Protein AF-A0A4Z2CHJ3-F1 (afdb_monomer_lite)

Structure (mmCIF, N/CA/C/O backbone):
data_AF-A0A4Z2CHJ3-F1
#
_entry.id   AF-A0A4Z2CHJ3-F1
#
loop_
_atom_site.group_PDB
_atom_site.id
_atom_site.type_symbol
_atom_site.label_atom_id
_atom_site.label_alt_id
_atom_site.label_comp_id
_atom_site.label_asym_id
_atom_site.label_entity_id
_atom_site.label_seq_id
_atom_site.pdbx_PDB_ins_code
_atom_site.Cartn_x
_atom_site.Cartn_y
_atom_site.Cartn_z
_atom_site.occupancy
_atom_site.B_iso_or_equiv
_atom_site.auth_seq_id
_atom_site.auth_comp_id
_atom_site.auth_asym_id
_atom_site.auth_atom_id
_atom_site.pdbx_PDB_model_num
ATOM 1 N N . PRO A 1 1 ? 17.531 -7.533 -27.808 1.00 58.78 1 PRO A N 1
ATOM 2 C CA . PRO A 1 1 ? 17.129 -7.213 -26.418 1.00 58.78 1 PRO A CA 1
ATOM 3 C C . PRO A 1 1 ? 18.146 -6.252 -25.792 1.00 58.78 1 PRO A C 1
ATOM 5 O O . PRO A 1 1 ? 19.338 -6.544 -25.832 1.00 58.78 1 PRO A O 1
ATOM 8 N N . SER A 1 2 ? 17.698 -5.089 -25.310 1.00 62.91 2 SER A N 1
ATOM 9 C CA . SER A 1 2 ? 18.577 -4.151 -24.597 1.00 62.91 2 SER A CA 1
ATOM 10 C C . SER A 1 2 ? 19.139 -4.822 -23.339 1.00 62.91 2 SER A C 1
ATOM 12 O O . SER A 1 2 ? 18.395 -5.485 -22.620 1.00 62.91 2 SER A O 1
ATOM 14 N N . THR A 1 3 ? 20.440 -4.677 -23.084 1.00 82.31 3 THR A N 1
ATOM 15 C CA . THR A 1 3 ? 21.107 -5.137 -21.849 1.00 82.31 3 THR A CA 1
ATOM 16 C C . THR A 1 3 ? 21.147 -4.053 -20.769 1.00 82.31 3 THR A C 1
ATOM 18 O O . THR A 1 3 ? 21.588 -4.307 -19.648 1.00 82.31 3 THR A O 1
ATOM 21 N N . THR A 1 4 ? 20.688 -2.844 -21.095 1.00 93.00 4 THR A N 1
ATOM 22 C CA . THR A 1 4 ? 20.630 -1.707 -20.179 1.00 93.00 4 THR A CA 1
ATOM 23 C C . THR A 1 4 ? 19.195 -1.328 -19.861 1.00 93.00 4 THR A C 1
ATOM 25 O O . THR A 1 4 ? 18.308 -1.504 -20.703 1.00 93.00 4 THR A O 1
ATOM 28 N N . CYS A 1 5 ? 18.984 -0.777 -18.665 1.00 96.25 5 CYS A N 1
ATOM 29 C CA . CYS A 1 5 ? 17.688 -0.243 -18.264 1.00 96.25 5 CYS A CA 1
ATOM 30 C C . CYS A 1 5 ? 17.197 0.840 -19.232 1.00 96.25 5 CYS A C 1
ATOM 32 O O . CYS A 1 5 ? 17.899 1.810 -19.512 1.00 96.25 5 CYS A O 1
ATOM 34 N N . GLN A 1 6 ? 15.968 0.660 -19.700 1.00 95.12 6 GLN A N 1
ATOM 35 C CA . GLN A 1 6 ? 15.173 1.604 -20.480 1.00 95.12 6 GLN A CA 1
ATOM 36 C C . GLN A 1 6 ? 13.874 1.907 -19.722 1.00 95.12 6 GLN A C 1
ATOM 38 O O . GLN A 1 6 ? 13.516 1.186 -18.787 1.00 95.12 6 GLN A O 1
ATOM 43 N N . GLU A 1 7 ? 13.151 2.949 -20.135 1.00 90.62 7 GLU A N 1
ATOM 44 C CA . GLU A 1 7 ? 11.880 3.340 -19.504 1.00 90.62 7 GLU A CA 1
ATOM 45 C C . GLU A 1 7 ? 10.829 2.214 -19.519 1.00 90.62 7 GLU A C 1
ATOM 47 O O . GLU A 1 7 ? 10.034 2.103 -18.590 1.00 90.62 7 GLU A O 1
ATOM 52 N N . ASP A 1 8 ? 10.860 1.343 -20.529 1.00 93.56 8 ASP A N 1
ATOM 53 C CA . ASP A 1 8 ? 9.922 0.237 -20.742 1.00 93.56 8 ASP A CA 1
ATOM 54 C C . ASP A 1 8 ? 10.479 -1.142 -20.345 1.00 93.56 8 ASP A C 1
ATOM 56 O O . ASP A 1 8 ? 9.844 -2.168 -20.586 1.00 93.56 8 ASP A O 1
ATOM 60 N N . SER A 1 9 ? 11.658 -1.193 -19.713 1.00 95.94 9 SER A N 1
ATOM 61 C CA . SER A 1 9 ? 12.290 -2.462 -19.320 1.00 95.94 9 SER A CA 1
ATOM 62 C C . SER A 1 9 ? 11.482 -3.249 -18.286 1.00 95.94 9 SER A C 1
ATOM 64 O O . SER A 1 9 ? 11.511 -4.477 -18.303 1.00 95.94 9 SER A O 1
ATOM 66 N N . CYS A 1 10 ? 10.749 -2.563 -17.406 1.00 97.44 10 CYS A N 1
ATOM 67 C CA . CYS A 1 10 ? 9.926 -3.176 -16.365 1.00 97.44 10 CYS A CA 1
ATOM 68 C C . CYS A 1 10 ? 8.470 -2.724 -16.493 1.00 97.44 10 CYS A C 1
ATOM 70 O O . CYS A 1 10 ? 8.183 -1.535 -16.610 1.00 97.44 10 CYS A O 1
ATOM 72 N N . SER A 1 11 ? 7.536 -3.674 -16.433 1.00 97.19 11 SER A N 1
ATOM 73 C CA . SER A 1 11 ? 6.100 -3.386 -16.516 1.00 97.19 11 SER A CA 1
ATOM 74 C C . SER A 1 11 ? 5.537 -2.889 -15.181 1.00 97.19 11 SER A C 1
ATOM 76 O O . SER A 1 11 ? 6.172 -3.009 -14.133 1.00 97.19 11 SER A O 1
ATOM 78 N N . ASN A 1 12 ? 4.319 -2.338 -15.208 1.00 96.69 12 ASN A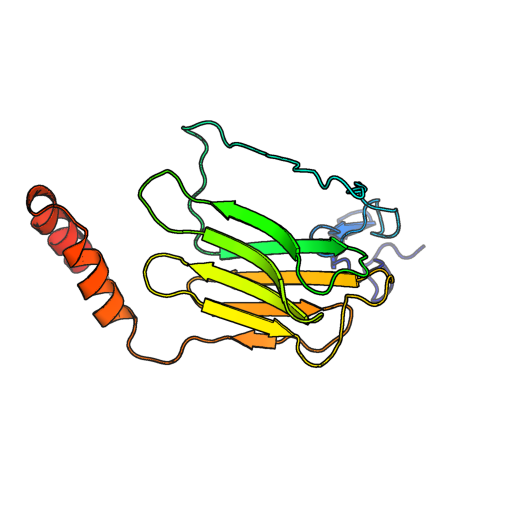 N 1
ATOM 79 C CA . ASN A 1 12 ? 3.518 -2.018 -14.016 1.00 96.69 12 ASN A CA 1
ATOM 80 C C . ASN A 1 12 ? 4.229 -1.137 -12.967 1.00 96.69 12 ASN A C 1
ATOM 82 O O . ASN A 1 12 ? 4.005 -1.276 -11.759 1.00 96.69 12 ASN A O 1
ATOM 86 N N . GLN A 1 13 ? 5.057 -0.199 -13.443 1.00 96.00 13 GLN A N 1
ATOM 87 C CA . GLN A 1 13 ? 5.897 0.692 -12.630 1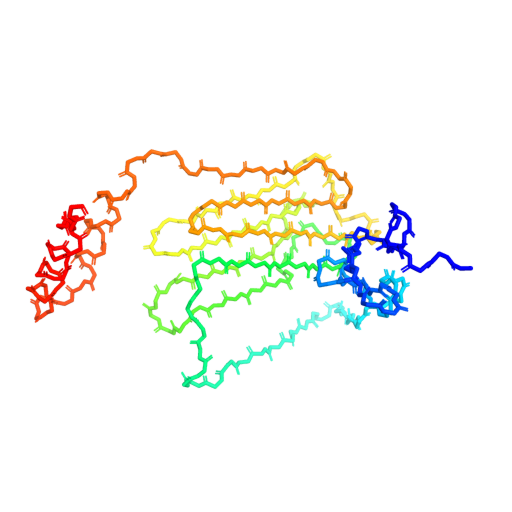.00 96.00 13 GLN A CA 1
ATOM 88 C C . GLN A 1 13 ? 6.962 -0.053 -11.797 1.00 96.00 13 GLN A C 1
ATOM 90 O O . GLN A 1 13 ? 7.370 0.427 -10.737 1.00 96.00 13 GLN A O 1
ATOM 95 N N . GLY A 1 14 ? 7.394 -1.236 -12.243 1.00 97.44 14 GLY A N 1
ATOM 96 C CA . GLY A 1 14 ? 8.539 -1.936 -11.666 1.00 97.44 14 GLY A CA 1
ATOM 97 C C . GLY A 1 14 ? 9.816 -1.111 -11.805 1.00 97.44 14 GLY A C 1
ATOM 98 O O . GLY A 1 14 ? 10.009 -0.404 -12.794 1.00 97.44 14 GLY A O 1
ATOM 99 N N . VAL A 1 15 ? 10.696 -1.186 -10.808 1.00 97.69 15 VAL A N 1
ATOM 100 C CA . VAL A 1 15 ? 11.955 -0.430 -10.836 1.00 97.69 15 VAL A CA 1
ATOM 101 C C . VAL A 1 15 ? 13.005 -1.250 -11.573 1.00 97.69 15 VAL A C 1
ATOM 103 O O . VAL A 1 15 ? 13.345 -2.348 -11.135 1.00 97.69 15 VAL A O 1
ATOM 106 N N . CYS A 1 16 ? 13.531 -0.714 -12.675 1.00 97.81 16 CYS A N 1
ATOM 107 C CA . CYS A 1 16 ? 14.640 -1.342 -13.384 1.00 97.81 16 CYS A CA 1
ATOM 108 C C . CYS A 1 16 ? 15.946 -1.157 -12.609 1.00 97.81 16 CYS A C 1
ATOM 110 O O . CYS A 1 16 ? 16.357 -0.036 -12.308 1.00 97.81 16 CYS A O 1
ATOM 112 N N . LEU A 1 17 ? 16.602 -2.270 -12.294 1.00 97.00 17 LEU A N 1
ATOM 113 C CA . LEU A 1 17 ? 17.870 -2.328 -11.584 1.00 97.00 17 LEU A CA 1
ATOM 114 C C . LEU A 1 17 ? 18.947 -2.830 -12.541 1.00 97.00 17 LEU A C 1
ATOM 116 O O . LEU A 1 17 ? 18.954 -3.999 -12.932 1.00 97.00 17 LEU A O 1
ATOM 120 N N . GLN A 1 18 ? 19.872 -1.944 -12.910 1.00 96.81 18 GLN A N 1
ATOM 121 C CA . GLN A 1 18 ? 21.002 -2.305 -13.759 1.00 96.81 18 GLN A CA 1
ATOM 122 C C . GLN A 1 18 ? 21.907 -3.315 -13.042 1.00 96.81 18 GLN A C 1
ATOM 124 O O . GLN A 1 18 ? 22.323 -3.097 -11.905 1.00 96.81 18 GLN A O 1
ATOM 129 N N . GLN A 1 19 ? 22.241 -4.398 -13.738 1.00 95.56 19 GLN A N 1
ATOM 130 C CA . GLN A 1 19 ? 23.205 -5.416 -13.326 1.00 95.56 19 GLN A CA 1
ATOM 131 C C . GLN A 1 19 ? 24.422 -5.399 -14.260 1.00 95.56 19 GLN A C 1
ATOM 133 O O . GLN A 1 19 ? 24.444 -4.698 -15.274 1.00 95.56 19 GLN A O 1
ATOM 138 N N . TRP A 1 20 ? 25.436 -6.200 -13.924 1.00 92.50 20 TRP A N 1
ATOM 139 C CA . TRP A 1 20 ? 26.639 -6.344 -14.747 1.00 92.50 20 TRP A CA 1
ATOM 140 C C . TRP A 1 20 ? 26.349 -6.977 -16.121 1.00 92.50 20 TRP A C 1
ATOM 142 O O . TRP A 1 20 ? 26.847 -6.495 -17.133 1.00 92.50 20 TRP A O 1
ATOM 152 N N . GLU A 1 21 ? 25.511 -8.021 -16.171 1.00 90.62 21 GLU A N 1
ATOM 153 C CA . GLU A 1 21 ? 25.207 -8.786 -17.400 1.00 90.62 21 GLU A CA 1
ATOM 154 C C . GLU A 1 21 ? 23.807 -8.505 -17.982 1.00 90.62 21 GLU A C 1
ATOM 156 O O . GLU A 1 21 ? 23.327 -9.230 -18.852 1.00 90.62 21 GLU A O 1
ATOM 161 N N . GLY A 1 22 ? 23.118 -7.468 -17.506 1.00 94.31 22 GLY A N 1
ATOM 162 C CA . GLY A 1 22 ? 21.744 -7.175 -17.910 1.00 94.31 22 GLY A CA 1
ATOM 163 C C . GLY A 1 22 ? 21.033 -6.277 -16.909 1.00 94.31 22 GLY A C 1
ATOM 164 O O . GLY A 1 22 ? 21.670 -5.488 -16.220 1.00 94.31 22 GLY A O 1
ATOM 165 N N . PHE A 1 23 ? 19.720 -6.425 -16.775 1.00 96.69 23 PHE A N 1
ATOM 166 C CA . PHE A 1 23 ? 18.935 -5.749 -15.746 1.00 96.69 23 PHE A CA 1
ATOM 167 C C . PHE A 1 23 ? 17.977 -6.726 -15.063 1.00 96.69 23 PHE A C 1
ATOM 169 O O . PHE A 1 23 ? 17.693 -7.808 -15.578 1.00 96.69 23 PHE A O 1
ATOM 176 N N . THR A 1 24 ? 17.468 -6.330 -13.903 1.00 97.19 24 THR A N 1
ATOM 177 C CA . THR A 1 24 ? 16.364 -6.999 -13.207 1.00 97.19 24 THR A CA 1
ATOM 178 C C . THR A 1 24 ? 15.275 -5.988 -12.874 1.00 97.19 24 THR A C 1
ATOM 180 O O . THR A 1 24 ? 15.521 -4.783 -12.883 1.00 97.19 24 THR A O 1
ATOM 183 N N . CYS A 1 25 ? 14.067 -6.465 -12.581 1.00 98.06 25 CYS A N 1
ATOM 184 C CA . CYS A 1 25 ? 12.965 -5.612 -12.153 1.00 98.06 25 CYS A CA 1
ATOM 185 C C . CYS A 1 25 ? 12.607 -5.878 -10.689 1.00 98.06 25 CYS A C 1
ATOM 187 O O . CYS A 1 25 ? 12.353 -7.019 -10.303 1.00 98.06 25 CYS A O 1
ATOM 189 N N . ASP A 1 26 ? 12.556 -4.824 -9.875 1.00 98.25 26 ASP A N 1
ATOM 190 C CA . ASP A 1 26 ? 11.956 -4.877 -8.542 1.00 98.25 26 ASP A CA 1
ATOM 191 C C . ASP A 1 26 ? 10.438 -4.682 -8.655 1.00 98.25 26 ASP A C 1
ATOM 193 O O . ASP A 1 26 ? 9.944 -3.588 -8.948 1.00 98.25 26 ASP A O 1
ATOM 197 N N . CYS A 1 27 ? 9.706 -5.770 -8.409 1.00 98.44 27 CYS A N 1
ATOM 198 C CA . CYS A 1 27 ? 8.250 -5.816 -8.488 1.00 98.44 27 CYS A CA 1
ATOM 199 C C . CYS A 1 27 ? 7.548 -5.556 -7.144 1.00 98.44 27 CYS A C 1
ATOM 201 O O . CYS A 1 27 ? 6.315 -5.577 -7.099 1.00 98.44 27 CYS A O 1
ATOM 203 N N . SER A 1 28 ? 8.292 -5.289 -6.060 1.00 97.88 28 SER A N 1
ATOM 204 C CA . SER A 1 28 ? 7.779 -5.214 -4.678 1.00 97.88 28 SER A CA 1
ATOM 205 C C . SER A 1 28 ? 6.612 -4.242 -4.491 1.00 97.88 28 SER A C 1
ATOM 207 O O . SER A 1 28 ? 5.725 -4.489 -3.678 1.00 97.88 28 SER A O 1
ATOM 209 N N . MET A 1 29 ? 6.577 -3.161 -5.273 1.00 98.12 29 MET A N 1
ATOM 210 C CA . MET A 1 29 ? 5.526 -2.144 -5.220 1.00 98.12 29 MET A CA 1
ATOM 211 C C . MET A 1 29 ? 4.558 -2.203 -6.409 1.00 98.12 29 MET A C 1
ATOM 213 O O . MET A 1 29 ? 3.887 -1.215 -6.684 1.00 98.12 29 MET A O 1
ATOM 217 N N . THR A 1 30 ? 4.482 -3.311 -7.149 1.00 97.94 30 THR A N 1
ATOM 218 C CA . THR A 1 30 ? 3.685 -3.383 -8.391 1.00 97.94 30 THR A CA 1
ATOM 219 C C . THR A 1 30 ? 2.381 -4.164 -8.250 1.00 97.94 30 THR A C 1
ATOM 221 O O . THR A 1 30 ? 1.477 -3.940 -9.044 1.00 97.94 30 THR A O 1
ATOM 224 N N . SER A 1 31 ? 2.258 -5.042 -7.244 1.00 98.06 31 SER A N 1
ATOM 225 C CA . SER A 1 31 ? 1.265 -6.138 -7.140 1.00 98.06 31 SER A CA 1
ATOM 226 C C . SER A 1 31 ? 1.424 -7.287 -8.152 1.00 98.06 31 SER A C 1
ATOM 228 O O . SER A 1 31 ? 0.704 -8.279 -8.064 1.00 98.06 31 SER A O 1
ATOM 230 N N . TYR A 1 32 ? 2.386 -7.184 -9.070 1.00 98.31 32 TYR A N 1
ATOM 231 C CA . TYR A 1 32 ? 2.718 -8.203 -10.062 1.00 98.31 32 TYR A CA 1
ATOM 232 C C . TYR A 1 32 ? 3.987 -8.960 -9.665 1.00 98.31 32 TYR A C 1
ATOM 234 O O . TYR A 1 32 ? 4.729 -8.562 -8.764 1.00 98.31 32 TYR A O 1
ATOM 242 N N . ALA A 1 33 ? 4.228 -10.069 -10.353 1.00 97.88 33 ALA A N 1
ATOM 243 C CA . ALA A 1 33 ? 5.375 -10.937 -10.158 1.00 97.88 33 ALA A CA 1
ATOM 244 C C . ALA A 1 33 ? 6.122 -11.168 -11.482 1.00 97.88 33 ALA A C 1
ATOM 246 O O . ALA A 1 33 ? 5.848 -10.538 -12.510 1.00 97.88 33 ALA A O 1
ATOM 247 N N . GLY A 1 34 ? 7.085 -12.086 -11.441 1.00 97.75 34 GLY A N 1
ATOM 248 C CA . GLY A 1 34 ? 7.881 -12.462 -12.600 1.00 97.75 34 GLY A CA 1
ATOM 249 C C . GLY A 1 34 ? 9.080 -11.545 -12.842 1.00 97.75 34 GLY A C 1
ATOM 250 O O . GLY A 1 34 ? 9.258 -10.538 -12.157 1.00 97.75 34 GLY A O 1
ATOM 251 N N . PRO A 1 35 ? 9.923 -11.882 -13.830 1.00 96.94 35 PRO A N 1
ATOM 252 C CA . PRO A 1 35 ? 11.185 -11.185 -14.080 1.00 96.94 35 PRO A CA 1
ATOM 253 C C . PRO A 1 35 ? 11.010 -9.742 -14.574 1.00 96.94 35 PRO A C 1
ATOM 255 O O . PRO A 1 35 ? 11.922 -8.938 -14.404 1.00 96.94 35 PRO A O 1
ATOM 258 N N . LEU A 1 36 ? 9.857 -9.419 -15.174 1.00 97.56 36 LEU A N 1
ATOM 259 C CA . LEU A 1 36 ? 9.548 -8.105 -15.757 1.00 97.56 36 LEU A CA 1
ATOM 260 C C . LEU A 1 36 ? 8.307 -7.442 -15.132 1.00 97.56 36 LEU A C 1
ATOM 262 O O . LEU A 1 36 ? 7.773 -6.489 -15.696 1.00 97.56 36 LEU A O 1
ATOM 266 N N . CYS A 1 37 ? 7.837 -7.945 -13.985 1.00 98.25 37 CYS A N 1
ATOM 267 C CA . CYS A 1 37 ? 6.649 -7.450 -13.277 1.00 98.25 37 CYS A CA 1
ATOM 268 C C . CYS A 1 37 ? 5.361 -7.461 -14.116 1.00 98.25 37 CYS A C 1
ATOM 270 O O . CYS A 1 37 ? 4.548 -6.544 -14.011 1.00 98.25 37 CYS A O 1
ATOM 272 N N . ASN A 1 38 ? 5.183 -8.471 -14.971 1.00 97.75 38 ASN A N 1
ATOM 273 C CA . ASN A 1 38 ? 4.000 -8.617 -15.828 1.00 97.75 38 ASN A CA 1
ATOM 274 C C . ASN A 1 38 ? 3.202 -9.899 -15.545 1.00 97.75 38 ASN A C 1
ATOM 276 O O . ASN A 1 38 ? 2.106 -10.077 -16.071 1.00 97.75 38 ASN A O 1
ATOM 280 N N . ASP A 1 39 ? 3.729 -10.785 -14.700 1.00 98.31 39 ASP A N 1
ATOM 281 C CA . ASP A 1 39 ? 3.021 -11.999 -14.321 1.00 98.31 39 ASP A CA 1
ATOM 282 C C . ASP A 1 39 ? 2.043 -11.677 -13.190 1.00 98.31 39 ASP A C 1
ATOM 284 O O . ASP A 1 39 ? 2.313 -10.832 -12.329 1.00 98.31 39 ASP A O 1
ATOM 288 N N . ALA A 1 40 ? 0.899 -12.358 -13.172 1.00 96.56 40 ALA A N 1
ATOM 289 C CA . ALA A 1 40 ? -0.069 -12.194 -12.097 1.00 96.56 40 ALA A CA 1
ATOM 290 C C . ALA A 1 40 ? 0.567 -12.552 -10.742 1.00 96.56 40 ALA A C 1
ATOM 292 O O . ALA A 1 40 ? 1.158 -13.622 -10.581 1.00 96.56 40 ALA A O 1
ATOM 293 N N . GLY A 1 41 ? 0.431 -11.656 -9.762 1.00 97.00 41 GLY A N 1
ATOM 294 C CA . GLY A 1 41 ? 0.824 -11.934 -8.385 1.00 97.00 41 GLY A CA 1
ATOM 295 C C . GLY A 1 41 ? -0.072 -12.993 -7.732 1.00 97.00 41 GLY A C 1
ATOM 296 O O . GLY A 1 41 ? -1.186 -13.275 -8.187 1.00 97.00 41 GLY A O 1
ATOM 297 N N . THR A 1 42 ? 0.397 -13.574 -6.625 1.00 97.31 42 THR A N 1
ATOM 298 C CA . THR A 1 42 ? -0.404 -14.503 -5.815 1.00 97.31 42 THR A CA 1
ATOM 299 C C . THR A 1 42 ? -1.722 -13.848 -5.406 1.00 97.31 42 THR A C 1
ATOM 301 O O . THR A 1 42 ? -1.727 -12.825 -4.724 1.00 97.31 42 THR A O 1
ATOM 304 N N . THR A 1 43 ? -2.841 -14.452 -5.807 1.00 97.25 43 THR A N 1
ATOM 305 C CA . THR A 1 43 ? -4.180 -13.867 -5.666 1.00 97.25 43 THR A CA 1
ATOM 306 C C . THR A 1 43 ? -5.074 -14.747 -4.795 1.00 97.25 43 THR A C 1
ATOM 308 O O . THR A 1 43 ? -5.114 -15.964 -4.971 1.00 97.25 43 THR A O 1
ATOM 311 N N . TYR A 1 44 ? -5.828 -14.124 -3.887 1.00 96.81 44 TYR A N 1
ATOM 312 C CA . TYR A 1 44 ? -6.850 -14.772 -3.061 1.00 96.81 44 TYR A CA 1
ATOM 313 C C . TYR A 1 44 ? -8.227 -14.183 -3.363 1.00 96.81 44 TYR A C 1
ATOM 315 O O . TYR A 1 44 ? -8.357 -12.987 -3.615 1.00 96.81 44 TYR A O 1
ATOM 323 N N . ILE A 1 45 ? -9.262 -15.023 -3.300 1.00 97.06 45 ILE A N 1
ATOM 324 C CA . ILE A 1 45 ? -10.657 -14.608 -3.475 1.00 97.06 45 ILE A CA 1
ATOM 325 C C . ILE A 1 45 ? -11.374 -14.764 -2.137 1.00 97.06 45 ILE A C 1
ATOM 327 O O . ILE A 1 45 ? -11.484 -15.869 -1.608 1.00 97.06 45 ILE A O 1
ATOM 331 N N . PHE A 1 46 ? -11.893 -13.655 -1.614 1.00 96.62 46 PHE A N 1
ATOM 332 C CA . PHE A 1 46 ? -12.731 -13.640 -0.419 1.00 96.62 46 PHE A CA 1
ATOM 333 C C . PHE A 1 46 ? -14.200 -13.678 -0.846 1.00 96.62 46 PHE A C 1
ATOM 335 O O . PHE A 1 46 ? -14.698 -12.751 -1.485 1.00 96.62 46 PHE A O 1
ATOM 342 N N . GLY A 1 47 ? -14.869 -14.797 -0.555 1.00 93.62 47 GLY A N 1
ATOM 343 C CA . GLY A 1 47 ? -16.259 -15.041 -0.941 1.00 93.62 47 GLY A CA 1
ATOM 344 C C . GLY A 1 47 ? -17.278 -14.268 -0.097 1.00 93.62 47 GLY A C 1
ATOM 345 O O . GLY A 1 47 ? -16.931 -13.422 0.723 1.00 93.62 47 GLY A O 1
ATOM 346 N N . ARG A 1 48 ? -18.565 -14.595 -0.278 1.00 90.94 48 ARG A N 1
ATOM 347 C CA . ARG A 1 48 ? -19.684 -13.951 0.438 1.00 90.94 48 ARG A CA 1
ATOM 348 C C . ARG A 1 48 ? -19.563 -14.056 1.960 1.00 90.94 48 ARG A C 1
ATOM 350 O O . ARG A 1 48 ? -19.914 -13.107 2.651 1.00 90.94 48 ARG A O 1
ATOM 357 N N . ASP A 1 49 ? -19.059 -15.182 2.454 1.00 91.25 49 ASP A N 1
ATOM 358 C CA . ASP A 1 49 ? -18.917 -15.443 3.891 1.00 91.25 49 ASP A CA 1
ATOM 359 C C . ASP A 1 49 ? -17.695 -14.731 4.501 1.00 91.25 49 ASP A C 1
ATOM 361 O O . ASP A 1 49 ? -17.438 -14.830 5.700 1.00 91.25 49 ASP A O 1
ATOM 365 N N . GLY A 1 50 ? -16.947 -13.988 3.678 1.00 90.44 50 GLY A N 1
ATOM 366 C CA . GLY A 1 50 ? -15.689 -13.371 4.058 1.00 90.44 50 GLY A CA 1
ATOM 367 C C . GLY A 1 50 ? -14.574 -14.399 4.240 1.00 90.44 50 GLY A C 1
ATOM 368 O O . GLY A 1 50 ? -14.662 -15.556 3.829 1.00 90.44 50 GLY A O 1
ATOM 369 N N . GLY A 1 51 ? -13.478 -13.947 4.831 1.00 93.62 51 GLY A N 1
ATOM 370 C CA . GLY A 1 51 ? -12.325 -14.772 5.155 1.00 93.62 51 GLY A CA 1
ATOM 371 C C . GLY A 1 51 ? -11.189 -13.903 5.671 1.00 93.62 51 GLY A C 1
ATOM 372 O O . GLY A 1 51 ? -11.207 -12.684 5.511 1.00 93.62 51 GLY A O 1
ATOM 373 N N . VAL A 1 52 ? -10.198 -14.532 6.291 1.00 96.75 52 VAL A N 1
ATOM 374 C CA . VAL A 1 52 ? -9.004 -13.844 6.777 1.00 96.75 52 VAL A CA 1
ATOM 375 C C . VAL A 1 52 ? -7.782 -14.708 6.509 1.00 96.75 52 VAL A C 1
ATOM 377 O O . VAL A 1 52 ? -7.776 -15.903 6.800 1.00 96.75 52 VAL A O 1
ATOM 380 N N . VAL A 1 53 ? -6.745 -14.096 5.946 1.00 97.69 53 VAL A N 1
ATOM 381 C CA . VAL A 1 53 ? -5.398 -14.667 5.921 1.00 97.69 53 VAL A CA 1
ATOM 382 C C . VAL A 1 53 ? -4.624 -13.967 7.023 1.00 97.69 53 VAL A C 1
ATOM 384 O O . VAL A 1 53 ? -4.494 -12.746 7.009 1.00 97.69 53 VAL A O 1
ATOM 387 N N . MET A 1 54 ? -4.153 -14.736 8.000 1.00 97.88 54 MET A N 1
ATOM 388 C CA . MET A 1 54 ? -3.472 -14.197 9.170 1.00 97.88 54 MET A CA 1
ATOM 389 C C . MET A 1 54 ? -2.031 -14.686 9.206 1.00 97.88 54 MET A C 1
ATOM 391 O O . MET A 1 54 ? -1.771 -15.887 9.159 1.00 97.88 54 MET A O 1
ATOM 395 N N . TYR A 1 55 ? -1.106 -13.740 9.326 1.00 97.75 55 TYR A N 1
ATOM 396 C CA . TYR A 1 55 ? 0.295 -14.010 9.603 1.00 97.75 55 TYR A CA 1
ATOM 397 C C . TYR A 1 55 ? 0.632 -13.493 11.000 1.00 97.75 55 TYR A C 1
ATOM 399 O O . TYR A 1 55 ? 0.327 -12.351 11.340 1.00 97.75 55 TYR A O 1
ATOM 407 N N . THR A 1 56 ? 1.255 -14.334 11.820 1.00 97.62 56 THR A N 1
ATOM 408 C CA . THR A 1 56 ? 1.667 -13.977 13.179 1.00 97.62 56 THR A CA 1
ATOM 409 C C . THR A 1 56 ? 3.173 -14.134 13.290 1.00 97.62 56 THR A C 1
ATOM 411 O O . THR A 1 56 ? 3.683 -15.249 13.203 1.00 97.62 56 THR A O 1
ATOM 414 N N . TRP A 1 57 ? 3.885 -13.025 13.511 1.00 97.88 57 TRP A N 1
ATOM 415 C CA . TRP A 1 57 ? 5.319 -13.085 13.786 1.00 97.88 57 TRP A CA 1
ATOM 416 C C . TRP A 1 57 ? 5.602 -13.908 15.048 1.00 97.88 57 TRP A C 1
ATOM 418 O O . TRP A 1 57 ? 4.920 -13.712 16.069 1.00 97.88 57 TRP A O 1
ATOM 428 N N . PRO A 1 58 ? 6.647 -14.755 15.029 1.00 97.31 58 PRO A N 1
ATOM 429 C CA . PRO A 1 58 ? 7.188 -15.342 16.244 1.00 97.31 58 PRO A CA 1
ATOM 430 C C . PRO A 1 58 ? 7.469 -14.249 17.288 1.00 97.31 58 PRO A C 1
ATOM 432 O O . PRO A 1 58 ? 7.928 -13.165 16.918 1.00 97.31 58 PRO A O 1
ATOM 435 N N . PRO A 1 59 ? 7.221 -14.488 18.591 1.00 93.69 59 PRO A N 1
ATOM 436 C CA . PRO A 1 59 ? 7.337 -13.449 19.619 1.00 93.69 59 PRO A CA 1
ATOM 437 C C . PRO A 1 59 ? 8.665 -12.677 19.617 1.00 93.69 59 PRO A C 1
ATOM 439 O O . PRO A 1 59 ? 8.658 -11.473 19.852 1.00 93.69 59 PRO A O 1
ATOM 442 N N . ASN A 1 60 ? 9.773 -13.353 19.301 1.00 95.12 60 ASN A N 1
ATOM 443 C CA . ASN A 1 60 ? 11.124 -12.782 19.300 1.00 95.12 60 ASN A CA 1
ATOM 444 C C . ASN A 1 60 ? 11.532 -12.142 17.960 1.00 95.12 60 ASN A C 1
ATOM 446 O O . ASN A 1 60 ? 12.613 -11.572 17.867 1.00 95.12 60 ASN A O 1
ATOM 450 N N . GLU A 1 61 ? 10.690 -12.237 16.930 1.00 96.31 61 GLU A N 1
ATOM 451 C CA . GLU A 1 61 ? 10.956 -11.733 15.573 1.00 96.31 61 GLU A CA 1
ATOM 452 C C . GLU A 1 61 ? 10.031 -10.568 15.193 1.00 96.31 61 GLU A C 1
ATOM 454 O O . GLU A 1 61 ? 9.977 -10.154 14.036 1.00 96.31 61 GLU A O 1
ATOM 459 N N . ARG A 1 62 ? 9.271 -10.036 16.158 1.00 96.81 62 ARG A N 1
ATOM 460 C CA . ARG A 1 62 ? 8.343 -8.925 15.925 1.00 96.81 62 ARG A CA 1
ATOM 461 C C . ARG A 1 62 ? 9.122 -7.657 15.554 1.00 96.81 62 ARG A C 1
ATOM 463 O O . ARG A 1 62 ? 9.901 -7.177 16.379 1.00 96.81 62 ARG A O 1
ATOM 470 N N . PRO A 1 63 ? 8.917 -7.093 14.353 1.00 96.62 63 PRO A N 1
ATOM 471 C CA . PRO A 1 63 ? 9.664 -5.923 13.922 1.00 96.62 63 PRO A CA 1
ATOM 472 C C . PRO A 1 63 ? 9.140 -4.638 14.578 1.00 96.62 63 PRO A C 1
ATOM 474 O O . PRO A 1 63 ? 7.953 -4.498 14.868 1.00 96.62 63 PRO A O 1
ATOM 477 N N . SER A 1 64 ? 10.032 -3.661 14.752 1.00 95.38 64 SER A N 1
ATOM 478 C CA . SER A 1 64 ? 9.688 -2.270 15.067 1.00 95.38 64 SER A CA 1
ATOM 479 C C . SER A 1 64 ? 10.324 -1.354 14.026 1.00 95.38 64 SER A C 1
ATOM 481 O O . SER A 1 64 ? 11.548 -1.238 13.953 1.00 95.38 64 SER A O 1
ATOM 483 N N . THR A 1 65 ? 9.499 -0.723 13.195 1.00 95.44 65 THR A N 1
ATOM 484 C CA . THR A 1 65 ? 9.939 -0.003 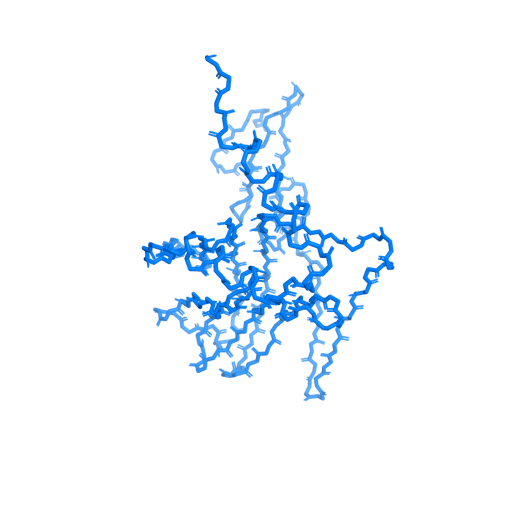11.996 1.00 95.44 65 THR A CA 1
ATOM 485 C C . THR A 1 65 ? 9.687 1.500 12.104 1.00 95.44 65 THR A C 1
ATOM 487 O O . THR A 1 65 ? 8.626 1.970 12.519 1.00 95.44 65 THR A O 1
ATOM 490 N N . ARG A 1 66 ? 10.672 2.300 11.675 1.00 93.06 66 ARG A N 1
ATOM 491 C CA . ARG A 1 66 ? 10.478 3.749 11.473 1.00 93.06 66 ARG A CA 1
ATOM 492 C C . ARG A 1 66 ? 9.839 4.067 10.126 1.00 93.06 66 ARG A C 1
ATOM 494 O O . ARG A 1 66 ? 9.190 5.104 10.014 1.00 93.06 66 ARG A O 1
ATOM 501 N N . ALA A 1 67 ? 10.027 3.193 9.142 1.00 95.31 67 ALA A N 1
ATOM 502 C CA . ALA A 1 67 ? 9.498 3.344 7.801 1.00 95.31 67 ALA A CA 1
ATOM 503 C C . ALA A 1 67 ? 8.858 2.041 7.320 1.00 95.31 67 ALA A C 1
ATOM 505 O O . ALA A 1 67 ? 9.439 0.974 7.513 1.00 95.31 67 ALA A O 1
ATOM 506 N N . ASP A 1 68 ? 7.700 2.159 6.672 1.00 98.19 68 ASP A N 1
ATOM 507 C CA . ASP A 1 68 ? 6.947 1.040 6.107 1.00 98.19 68 ASP A CA 1
ATOM 508 C C . ASP A 1 68 ? 6.658 1.292 4.630 1.00 98.19 68 ASP A C 1
ATOM 510 O O . ASP A 1 68 ? 6.463 2.431 4.201 1.00 98.19 68 ASP A O 1
ATOM 514 N N . ARG A 1 69 ? 6.605 0.215 3.848 1.00 98.12 69 ARG A N 1
ATOM 515 C CA . ARG A 1 69 ? 6.194 0.225 2.443 1.00 98.12 69 ARG A CA 1
ATOM 516 C C . ARG A 1 69 ? 5.206 -0.9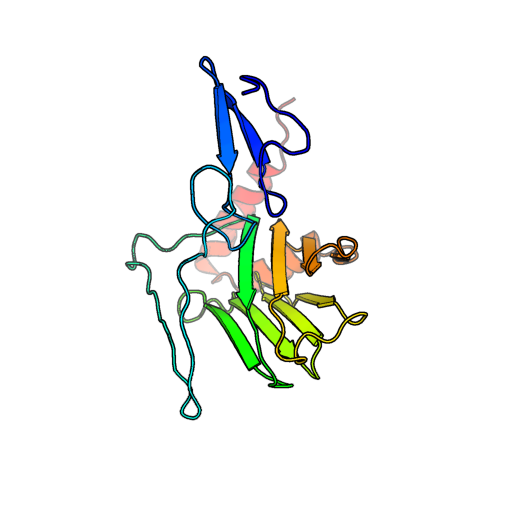10 2.236 1.00 98.12 69 ARG A C 1
ATOM 518 O O . ARG A 1 69 ? 5.475 -2.036 2.643 1.00 98.12 69 ARG A O 1
ATOM 525 N N . LEU A 1 70 ? 4.075 -0.606 1.617 1.00 98.31 70 LEU A N 1
ATOM 526 C CA . LEU A 1 70 ? 3.004 -1.558 1.365 1.00 98.31 70 LEU A CA 1
ATOM 527 C C . LEU A 1 70 ? 2.470 -1.359 -0.049 1.00 98.31 70 LEU A C 1
ATOM 529 O O . LEU A 1 70 ? 2.179 -0.234 -0.452 1.00 98.31 70 LEU A O 1
ATOM 533 N N . ALA A 1 71 ? 2.300 -2.453 -0.785 1.00 98.50 71 ALA A N 1
ATOM 534 C CA . ALA A 1 71 ? 1.575 -2.463 -2.044 1.00 98.50 71 ALA A CA 1
ATOM 535 C C . ALA A 1 71 ? 0.588 -3.627 -2.072 1.00 98.50 71 ALA A C 1
ATOM 537 O O . ALA A 1 71 ? 0.914 -4.731 -1.638 1.00 98.50 71 ALA A O 1
ATOM 538 N N . LEU A 1 72 ? -0.615 -3.374 -2.582 1.00 98.56 72 LEU A N 1
ATOM 539 C CA . LEU A 1 72 ? -1.650 -4.390 -2.723 1.00 98.56 72 LEU A CA 1
ATOM 540 C C . LEU A 1 72 ? -2.432 -4.162 -4.014 1.00 98.56 72 LEU A C 1
ATOM 542 O O . LEU A 1 72 ? -2.861 -3.044 -4.301 1.00 98.56 72 LEU A O 1
ATOM 546 N N . GLY A 1 73 ? -2.630 -5.240 -4.763 1.00 98.62 73 GLY A N 1
ATOM 547 C CA . GLY A 1 73 ? -3.594 -5.295 -5.851 1.00 98.62 73 GLY A CA 1
ATOM 548 C C . GLY A 1 73 ? -4.932 -5.826 -5.351 1.00 98.62 73 GLY A C 1
ATOM 549 O O . GLY A 1 73 ? -4.960 -6.800 -4.599 1.00 98.62 73 GLY A O 1
ATOM 550 N N . PHE A 1 74 ? -6.040 -5.198 -5.734 1.00 98.69 74 PHE A N 1
ATOM 551 C CA . PHE A 1 74 ? -7.372 -5.627 -5.311 1.00 98.69 74 PHE A CA 1
ATOM 552 C C . PHE A 1 74 ? -8.444 -5.283 -6.349 1.00 98.69 74 PHE A C 1
ATOM 554 O O . PHE A 1 74 ? -8.273 -4.399 -7.181 1.00 98.69 74 PHE A O 1
ATOM 561 N N . SER A 1 75 ? -9.572 -5.989 -6.282 1.00 98.44 75 SER A N 1
ATOM 562 C CA . SER A 1 75 ? -10.794 -5.657 -7.019 1.00 98.44 75 SER A CA 1
ATOM 563 C C . SER A 1 75 ? -11.999 -5.961 -6.138 1.00 98.44 75 SER A C 1
ATOM 565 O O . SER A 1 75 ? -12.022 -6.966 -5.425 1.00 98.44 75 SER A O 1
ATOM 567 N N . THR A 1 76 ? -12.986 -5.067 -6.114 1.00 98.12 76 THR A N 1
ATOM 568 C CA . THR A 1 76 ? -14.161 -5.224 -5.249 1.00 98.12 76 THR A CA 1
ATOM 569 C C . THR A 1 76 ? -15.334 -4.382 -5.732 1.00 98.12 76 THR A C 1
ATOM 571 O O . THR A 1 76 ? -15.162 -3.416 -6.466 1.00 98.12 76 THR A O 1
ATOM 574 N N . GLN A 1 77 ? -16.538 -4.741 -5.293 1.00 97.62 77 GLN A N 1
ATOM 575 C CA . GLN A 1 77 ? -17.747 -3.917 -5.422 1.00 97.62 77 GLN A CA 1
ATOM 576 C C . GLN A 1 77 ? -18.235 -3.395 -4.058 1.00 97.62 77 GLN A C 1
ATOM 578 O O . GLN A 1 77 ? -19.243 -2.693 -3.971 1.00 97.62 77 GLN A O 1
ATOM 583 N N . GLN A 1 78 ? -17.532 -3.742 -2.973 1.00 97.75 78 GLN A N 1
ATOM 584 C CA . GLN A 1 78 ? -17.896 -3.350 -1.614 1.00 97.75 78 GLN A CA 1
ATOM 585 C C . GLN A 1 78 ? -17.541 -1.886 -1.354 1.00 97.75 78 GLN A C 1
ATOM 587 O O . GLN A 1 78 ? -16.442 -1.439 -1.669 1.00 97.75 78 GLN A O 1
ATOM 592 N N . LYS A 1 79 ? -18.462 -1.145 -0.727 1.00 98.12 79 LYS A N 1
ATOM 593 C CA . LYS A 1 79 ? -18.245 0.262 -0.342 1.00 98.12 79 LYS A CA 1
ATOM 594 C C . LYS A 1 79 ? -17.455 0.423 0.955 1.00 98.12 79 LYS A C 1
ATOM 596 O O . LYS A 1 79 ? -16.880 1.484 1.173 1.00 98.12 79 LYS A O 1
ATOM 601 N N . HIS A 1 80 ? -17.462 -0.599 1.807 1.00 98.00 80 HIS A N 1
ATOM 602 C CA . HIS A 1 80 ? -16.757 -0.614 3.083 1.00 98.00 80 HIS A CA 1
ATOM 603 C C . HIS A 1 80 ? -16.097 -1.979 3.272 1.00 98.00 80 HIS A C 1
ATOM 605 O O . HIS A 1 80 ? -16.784 -2.998 3.202 1.00 98.00 80 HIS A O 1
ATOM 611 N N . ALA A 1 81 ? -14.781 -2.004 3.479 1.00 97.69 81 ALA A N 1
ATOM 612 C CA . ALA A 1 81 ? -14.024 -3.234 3.714 1.00 97.69 81 ALA A CA 1
ATOM 613 C C . ALA A 1 81 ? -12.663 -2.926 4.350 1.00 97.69 81 ALA A C 1
ATOM 615 O O . ALA A 1 81 ? -12.030 -1.940 3.989 1.00 97.69 81 ALA A O 1
ATOM 616 N N . VAL A 1 82 ? -12.171 -3.795 5.234 1.00 98.25 82 VAL A N 1
ATOM 617 C CA . VAL A 1 82 ? -10.756 -3.794 5.641 1.00 98.25 82 VAL A CA 1
ATOM 618 C C . VAL A 1 82 ? -10.016 -4.780 4.744 1.00 98.25 82 VAL A C 1
ATOM 620 O O . VAL A 1 82 ? -10.417 -5.937 4.654 1.00 98.25 82 VAL A O 1
ATOM 623 N N . LEU A 1 83 ? -8.967 -4.317 4.063 1.00 98.38 83 LEU A N 1
ATOM 624 C CA . LEU A 1 83 ? -8.187 -5.139 3.132 1.00 98.38 83 LEU A CA 1
ATOM 625 C C . LEU A 1 83 ? -6.958 -5.747 3.808 1.00 98.38 83 LEU A C 1
ATOM 627 O O . LEU A 1 83 ? -6.620 -6.901 3.567 1.00 98.38 83 LEU A O 1
ATOM 631 N N . LEU A 1 84 ? -6.289 -4.964 4.655 1.00 98.62 84 LEU A N 1
ATOM 632 C CA . LEU A 1 84 ? -5.107 -5.387 5.397 1.00 98.62 84 LEU A CA 1
ATOM 633 C C . LEU A 1 84 ? -5.035 -4.631 6.718 1.00 98.62 84 LEU A C 1
ATOM 635 O O . LEU A 1 84 ? -5.283 -3.426 6.766 1.00 98.62 84 LEU A O 1
ATOM 639 N N . ARG A 1 85 ? -4.657 -5.344 7.779 1.00 98.38 85 ARG A N 1
ATOM 640 C CA . ARG A 1 85 ? -4.403 -4.768 9.095 1.00 98.38 85 ARG A CA 1
ATOM 641 C C . ARG A 1 85 ? -3.140 -5.375 9.700 1.00 98.38 85 ARG A C 1
ATOM 643 O O . ARG A 1 85 ? -2.972 -6.591 9.684 1.00 98.38 85 ARG A O 1
ATOM 650 N N . VAL A 1 86 ? -2.265 -4.517 10.209 1.00 98.50 86 VAL A N 1
ATOM 651 C CA . VAL A 1 86 ? -1.078 -4.870 10.991 1.00 98.50 86 VAL A CA 1
ATOM 652 C C . VAL A 1 86 ? -1.291 -4.317 12.391 1.00 98.50 86 VAL A C 1
ATOM 654 O O . VAL A 1 86 ? -1.400 -3.105 12.557 1.00 98.50 86 VAL A O 1
ATOM 657 N N . ASP A 1 87 ? -1.357 -5.195 13.384 1.00 97.94 87 ASP A N 1
ATOM 658 C CA . ASP A 1 87 ? -1.503 -4.820 14.789 1.00 97.94 87 ASP A CA 1
ATOM 659 C C . ASP A 1 87 ? -0.188 -5.051 15.542 1.00 97.94 87 ASP A C 1
ATOM 661 O O . ASP A 1 87 ? 0.521 -6.038 15.321 1.00 97.94 87 ASP A O 1
ATOM 665 N N . SER A 1 88 ? 0.133 -4.137 16.457 1.00 96.50 88 SER A N 1
ATOM 666 C CA . SER A 1 88 ? 1.216 -4.325 17.419 1.00 96.50 88 SER A CA 1
ATOM 667 C C . SER A 1 88 ? 0.869 -5.371 18.483 1.00 96.50 88 SER A C 1
ATOM 669 O O . SER A 1 88 ? -0.245 -5.891 18.571 1.00 96.50 88 SER A O 1
ATOM 671 N N . ALA A 1 89 ? 1.855 -5.706 19.318 1.00 93.56 89 ALA A N 1
ATOM 672 C CA . ALA A 1 89 ? 1.627 -6.582 20.458 1.00 93.56 89 ALA A CA 1
ATOM 673 C C . ALA A 1 89 ? 0.585 -5.990 21.426 1.00 93.56 89 ALA A C 1
ATOM 675 O O . ALA A 1 89 ? 0.471 -4.773 21.585 1.00 93.56 89 ALA A O 1
ATOM 676 N N . SER A 1 90 ? -0.136 -6.873 22.119 1.00 90.50 90 SER A N 1
ATOM 677 C CA . SER A 1 90 ? -1.171 -6.501 23.083 1.00 90.50 90 SER A CA 1
ATOM 678 C C . SER A 1 90 ? -0.693 -5.421 24.061 1.00 90.50 90 SER A C 1
ATOM 680 O O . SER A 1 90 ? 0.317 -5.595 24.740 1.00 90.50 90 SER A O 1
ATOM 682 N N . GLY A 1 91 ? -1.452 -4.325 24.152 1.00 88.50 91 GLY A N 1
ATOM 683 C CA . GLY A 1 91 ? -1.205 -3.217 25.081 1.00 88.50 91 GLY A CA 1
ATOM 684 C C . GLY A 1 91 ? -0.415 -2.027 24.522 1.00 88.50 91 GLY A C 1
ATOM 685 O O . GLY A 1 91 ? -0.324 -1.022 25.221 1.00 88.50 91 GLY A O 1
ATOM 686 N N . LEU A 1 92 ? 0.122 -2.098 23.296 1.00 90.06 92 LEU A N 1
ATOM 687 C CA . LEU A 1 92 ? 0.896 -0.995 22.698 1.00 90.06 92 LEU A CA 1
ATOM 688 C C . LEU A 1 92 ? 0.026 0.017 21.935 1.00 90.06 92 LEU A C 1
ATOM 690 O O . LEU A 1 92 ? 0.261 1.217 22.035 1.00 90.06 92 LEU A O 1
ATOM 694 N N . GLY A 1 93 ? -1.012 -0.450 21.236 1.00 92.25 93 GLY A N 1
ATOM 695 C CA . GLY A 1 93 ? -1.979 0.410 20.540 1.00 92.25 93 GLY A CA 1
ATOM 696 C C . GLY A 1 93 ? -1.549 0.883 19.147 1.00 92.25 93 GLY A C 1
ATOM 697 O O . GLY A 1 93 ? -2.378 1.442 18.435 1.00 92.25 93 GLY A O 1
ATOM 698 N N . ASP A 1 94 ? -0.309 0.613 18.730 1.00 95.81 94 ASP A N 1
ATOM 699 C CA . ASP A 1 94 ? 0.159 0.903 17.372 1.00 95.81 94 ASP A CA 1
ATOM 700 C C . ASP A 1 94 ? -0.512 -0.042 16.365 1.00 95.81 94 ASP A C 1
ATOM 702 O O . ASP A 1 94 ? -0.645 -1.247 16.622 1.00 95.81 94 ASP A O 1
ATOM 706 N N . TYR A 1 95 ? -0.915 0.487 15.211 1.00 98.12 95 TYR A N 1
ATOM 707 C CA . TYR A 1 95 ? -1.510 -0.300 14.132 1.00 98.12 95 TYR A CA 1
ATOM 708 C C . TYR A 1 95 ? -1.384 0.400 12.773 1.00 98.12 95 TYR A C 1
ATOM 710 O O . TYR A 1 95 ? -1.183 1.610 12.692 1.00 98.12 95 TYR A O 1
ATOM 718 N N . LEU A 1 96 ? -1.553 -0.361 11.694 1.00 98.56 96 LEU A N 1
ATOM 719 C CA . LEU A 1 96 ? -1.717 0.134 10.327 1.00 98.56 96 LEU A CA 1
ATOM 720 C C . LEU A 1 96 ? -2.876 -0.617 9.675 1.00 98.56 96 LEU A C 1
ATOM 722 O O . LEU A 1 96 ? -2.905 -1.844 9.685 1.00 98.56 96 LEU A O 1
ATOM 726 N N . GLN A 1 97 ? -3.824 0.105 9.085 1.00 98.75 97 GLN A N 1
ATOM 727 C CA . GLN A 1 97 ? -5.014 -0.447 8.448 1.00 98.75 97 GLN A CA 1
ATOM 728 C C . GLN A 1 97 ? -5.226 0.165 7.060 1.00 98.75 97 GLN A C 1
ATOM 730 O O . GLN A 1 97 ? -5.439 1.367 6.926 1.00 98.75 97 GLN A O 1
ATOM 735 N N . LEU A 1 98 ? -5.223 -0.681 6.031 1.00 98.88 98 LEU A N 1
ATOM 736 C CA . LEU A 1 98 ? -5.683 -0.353 4.684 1.00 98.88 98 LEU A CA 1
ATOM 737 C C . LEU A 1 98 ? -7.155 -0.754 4.557 1.00 98.88 98 LEU A C 1
ATOM 739 O O . LEU A 1 98 ? -7.516 -1.915 4.776 1.00 98.88 98 LEU A O 1
ATOM 743 N N . GLN A 1 99 ? -8.002 0.193 4.172 1.00 98.75 99 GLN A N 1
ATOM 744 C CA . GLN A 1 99 ? -9.444 0.001 4.097 1.00 98.75 99 GLN A CA 1
ATOM 745 C C . GLN A 1 99 ? -10.069 0.734 2.914 1.00 98.75 99 GLN A C 1
ATOM 747 O O . GLN A 1 99 ? -9.525 1.702 2.393 1.00 98.75 99 GLN A O 1
ATOM 752 N N . ILE A 1 100 ? -11.267 0.300 2.551 1.00 98.75 100 ILE A N 1
ATOM 753 C CA . ILE A 1 100 ? -12.184 1.027 1.686 1.00 98.75 100 ILE A CA 1
ATOM 754 C C . ILE A 1 100 ? -13.244 1.655 2.588 1.00 98.75 100 ILE A C 1
ATOM 756 O O . ILE A 1 100 ? -13.859 0.945 3.388 1.00 98.75 100 ILE A O 1
ATOM 760 N N . ASP A 1 101 ? -13.462 2.961 2.460 1.00 98.44 101 ASP A N 1
ATOM 761 C CA . ASP A 1 101 ? -14.551 3.679 3.123 1.00 98.44 101 ASP A CA 1
ATOM 762 C C . ASP A 1 101 ? -15.345 4.497 2.105 1.00 98.44 101 ASP A C 1
ATOM 764 O O . ASP A 1 101 ? -14.783 5.276 1.339 1.00 98.44 101 ASP A O 1
ATOM 768 N N . LYS A 1 102 ? -16.666 4.295 2.064 1.00 98.06 102 LYS A N 1
ATOM 769 C CA . LYS A 1 102 ? -17.586 4.945 1.112 1.00 98.06 102 LYS A CA 1
ATOM 770 C C . LYS A 1 102 ? -17.145 4.812 -0.356 1.00 98.06 102 LYS A C 1
ATOM 772 O O . LYS A 1 102 ? -17.461 5.668 -1.176 1.00 98.06 102 LYS A O 1
ATOM 777 N N . GLY A 1 103 ? -16.463 3.715 -0.691 1.00 98.44 103 GLY A N 1
ATOM 778 C CA . GLY A 1 103 ? -15.925 3.439 -2.026 1.00 98.44 103 GLY A CA 1
ATOM 779 C C . GLY A 1 103 ? -14.543 4.036 -2.316 1.00 98.44 103 GLY A C 1
ATOM 780 O O . GLY A 1 103 ? -13.979 3.715 -3.359 1.00 98.44 103 GLY A O 1
ATOM 781 N N . ASN A 1 104 ? -13.982 4.844 -1.415 1.00 98.44 104 ASN A N 1
ATOM 782 C CA . ASN A 1 104 ? -12.634 5.409 -1.524 1.00 98.44 104 ASN A CA 1
ATOM 783 C C . ASN A 1 104 ? -11.614 4.524 -0.807 1.00 98.44 104 ASN A C 1
ATOM 785 O O . ASN A 1 104 ? -11.940 3.883 0.193 1.00 98.44 104 ASN A O 1
ATOM 789 N N . ILE A 1 105 ? -10.367 4.519 -1.277 1.00 98.69 105 ILE A N 1
ATOM 790 C CA . ILE A 1 105 ? -9.269 3.819 -0.601 1.00 98.69 105 ILE A CA 1
ATOM 791 C C . ILE A 1 105 ? -8.634 4.736 0.455 1.00 98.69 105 ILE A C 1
ATOM 793 O O . ILE A 1 105 ? -8.307 5.892 0.184 1.00 98.69 105 ILE A O 1
ATOM 797 N N . ARG A 1 106 ? -8.448 4.216 1.670 1.00 98.44 106 ARG A N 1
ATOM 798 C CA . ARG A 1 106 ? -7.900 4.936 2.824 1.00 98.44 106 ARG A CA 1
ATOM 799 C C . ARG A 1 106 ? -6.894 4.067 3.571 1.00 98.44 106 ARG A C 1
ATOM 801 O O . ARG A 1 106 ? -7.112 2.871 3.758 1.00 98.44 106 ARG A O 1
ATOM 808 N N . VAL A 1 107 ? -5.832 4.689 4.071 1.00 98.69 107 VAL A N 1
ATOM 809 C CA . VAL A 1 107 ? -4.950 4.107 5.087 1.00 98.69 107 VAL A CA 1
ATOM 810 C C . VAL A 1 107 ? -5.088 4.892 6.385 1.00 98.69 107 VAL A C 1
ATOM 812 O O . VAL A 1 107 ? -5.065 6.124 6.380 1.00 98.69 107 VAL A O 1
ATOM 815 N N . VAL A 1 108 ? -5.233 4.165 7.490 1.00 98.31 108 VAL A N 1
ATOM 816 C CA . VAL A 1 108 ? -5.255 4.699 8.855 1.00 98.31 108 VAL A CA 1
ATOM 817 C C . VAL A 1 108 ? -4.158 4.017 9.648 1.00 98.31 108 VAL A C 1
ATOM 819 O O . VAL A 1 108 ? -4.053 2.793 9.608 1.00 98.31 108 VAL A O 1
ATOM 822 N N . PHE A 1 109 ? -3.332 4.775 10.356 1.00 97.94 109 PHE A N 1
ATOM 823 C CA . PHE A 1 109 ? -2.290 4.191 11.190 1.00 97.94 109 PHE A CA 1
ATOM 824 C C . PHE A 1 109 ? -2.043 5.006 12.454 1.00 97.94 109 PHE A C 1
ATOM 826 O O . PHE A 1 109 ? -2.211 6.225 12.469 1.00 97.94 109 PHE A O 1
ATOM 833 N N . ASN A 1 110 ? -1.594 4.317 13.498 1.00 95.62 110 ASN A N 1
ATOM 834 C CA . ASN A 1 110 ? -1.154 4.899 14.756 1.00 95.62 110 ASN A CA 1
ATOM 835 C C . ASN A 1 110 ? 0.238 4.360 15.098 1.00 95.62 110 ASN A C 1
ATOM 837 O O . ASN A 1 110 ? 0.496 3.162 14.982 1.00 95.62 110 ASN A O 1
ATOM 841 N N . VAL A 1 111 ? 1.133 5.264 15.492 1.00 92.31 111 VAL A N 1
ATOM 842 C CA . VAL A 1 111 ? 2.530 4.973 15.858 1.00 92.31 111 VAL A CA 1
ATOM 843 C C . VAL A 1 111 ? 2.907 5.595 17.211 1.00 92.31 111 VAL A C 1
ATOM 845 O O . VAL A 1 111 ? 4.059 5.973 17.429 1.00 92.31 111 VAL A O 1
ATOM 848 N N . GLY A 1 112 ? 1.919 5.779 18.093 1.00 84.94 112 GLY A N 1
ATOM 849 C CA . GLY A 1 112 ? 2.111 6.138 19.500 1.00 84.94 112 GLY A CA 1
ATOM 850 C C . GLY A 1 112 ? 1.307 7.344 19.998 1.00 84.94 112 GLY A C 1
ATOM 851 O O . GLY A 1 112 ? 1.195 7.522 21.214 1.00 84.94 112 GLY A O 1
ATOM 852 N N . THR A 1 113 ? 0.743 8.160 19.102 1.00 80.44 113 THR A N 1
ATOM 853 C CA . THR A 1 113 ? -0.079 9.330 19.460 1.00 80.44 113 THR A CA 1
ATOM 854 C C . THR A 1 113 ? -1.500 9.190 18.922 1.00 80.44 113 THR A C 1
ATOM 856 O O . THR A 1 113 ? -2.291 8.425 19.474 1.00 80.44 113 THR A O 1
ATOM 859 N N . ASP A 1 114 ? -1.805 9.889 17.836 1.00 88.56 114 ASP A N 1
ATOM 860 C CA . ASP A 1 114 ? -3.128 9.990 17.240 1.00 88.56 114 ASP A CA 1
ATOM 861 C C . ASP A 1 114 ? -3.178 9.225 15.922 1.00 88.56 114 ASP A C 1
ATOM 863 O O . ASP A 1 114 ? -2.154 8.979 15.276 1.00 88.56 114 ASP A O 1
ATOM 867 N N . ASP A 1 115 ? -4.395 8.882 15.516 1.00 94.81 115 ASP A N 1
ATOM 868 C CA . ASP A 1 115 ? -4.640 8.214 14.248 1.00 94.81 115 ASP A CA 1
ATOM 869 C C . ASP A 1 115 ? -4.385 9.172 13.081 1.00 94.81 115 ASP A C 1
ATOM 871 O O . ASP A 1 115 ? -5.050 10.199 12.914 1.00 94.81 115 ASP A O 1
ATOM 875 N N . ILE A 1 116 ? -3.437 8.798 12.228 1.00 95.38 116 ILE A N 1
ATOM 876 C CA . ILE A 1 116 ? -3.107 9.516 11.003 1.00 95.38 116 ILE A CA 1
ATOM 877 C C . ILE A 1 116 ? -3.851 8.851 9.852 1.00 95.38 116 ILE A C 1
ATOM 879 O O . ILE A 1 116 ? -3.839 7.629 9.699 1.00 95.38 116 ILE A O 1
ATOM 883 N N . ASN A 1 117 ? -4.515 9.669 9.039 1.00 96.56 117 ASN A N 1
ATOM 884 C CA . ASN A 1 117 ? -5.374 9.217 7.953 1.00 96.56 117 ASN A CA 1
ATOM 885 C C . ASN A 1 117 ? -4.895 9.815 6.629 1.00 96.56 117 ASN A C 1
ATOM 887 O O . ASN A 1 117 ? -4.673 11.021 6.536 1.00 96.56 117 ASN A O 1
ATOM 891 N N . ILE A 1 118 ? -4.800 8.984 5.595 1.00 98.06 118 ILE A N 1
ATOM 892 C CA . ILE A 1 118 ? -4.554 9.406 4.214 1.00 98.06 118 ILE A CA 1
ATOM 893 C C . ILE A 1 118 ? -5.525 8.665 3.293 1.00 98.06 118 ILE A C 1
ATOM 895 O O . ILE A 1 118 ? -5.724 7.458 3.430 1.00 98.06 118 ILE A O 1
ATOM 899 N N . GLU A 1 119 ? -6.179 9.387 2.390 1.00 98.25 119 GLU A N 1
ATOM 900 C CA . GLU A 1 119 ? -7.284 8.877 1.573 1.00 98.25 119 GLU A CA 1
ATOM 901 C C . GLU A 1 119 ? -7.191 9.436 0.155 1.00 98.25 119 GLU A C 1
ATOM 903 O O . GLU A 1 119 ? -6.923 10.622 -0.023 1.00 98.25 119 GLU A O 1
ATOM 908 N N . GLU A 1 120 ? -7.447 8.586 -0.837 1.00 98.31 120 GLU A N 1
ATOM 909 C CA . GLU A 1 120 ? -7.652 8.997 -2.225 1.00 98.31 120 GLU A CA 1
ATOM 910 C C . GLU A 1 120 ? -9.156 9.093 -2.493 1.00 98.31 120 GLU A C 1
ATOM 912 O O . GLU A 1 120 ? -9.853 8.080 -2.567 1.00 98.31 120 GLU A O 1
ATOM 917 N N . SER A 1 121 ? -9.655 10.325 -2.597 1.00 97.25 121 SER A N 1
ATOM 918 C CA . SER A 1 121 ? -11.084 10.634 -2.728 1.00 97.25 121 SER A CA 1
ATOM 919 C C . SER A 1 121 ? -11.506 11.017 -4.147 1.00 97.25 121 SER A C 1
ATOM 921 O O . SER A 1 121 ? -12.697 11.198 -4.402 1.00 97.25 121 SER A O 1
ATOM 923 N N . SER A 1 122 ? -10.559 11.131 -5.085 1.00 97.31 122 SER A N 1
ATOM 924 C CA . SER A 1 122 ? -10.847 11.502 -6.476 1.00 97.31 122 SER A CA 1
ATOM 925 C C . SER A 1 122 ? -11.311 10.325 -7.339 1.00 97.31 122 SER A C 1
ATOM 927 O O . SER A 1 122 ? -11.840 10.535 -8.433 1.00 97.31 122 SER A O 1
ATOM 929 N N . LYS A 1 123 ? -11.142 9.085 -6.858 1.00 97.56 123 LYS A N 1
ATOM 930 C CA . LYS A 1 123 ? -11.465 7.866 -7.602 1.00 97.56 123 LYS A CA 1
ATOM 931 C C . LYS A 1 123 ? -12.063 6.786 -6.702 1.00 97.56 123 LYS A C 1
ATOM 933 O O . LYS A 1 123 ? -11.425 6.319 -5.764 1.00 97.56 123 LYS A O 1
ATOM 938 N N . PHE A 1 124 ? -13.259 6.327 -7.064 1.00 98.50 124 PHE A N 1
ATOM 939 C CA . PHE A 1 124 ? -13.869 5.150 -6.453 1.00 98.50 124 PHE A CA 1
ATOM 940 C C . PHE A 1 124 ? -13.156 3.866 -6.888 1.00 98.50 124 PHE A C 1
ATOM 942 O O . PHE A 1 124 ? -12.861 3.692 -8.070 1.00 98.50 124 PHE A O 1
ATOM 949 N N . VAL A 1 125 ? -12.930 2.958 -5.935 1.00 98.69 125 VAL A N 1
ATOM 950 C CA . VAL A 1 125 ? -12.254 1.660 -6.140 1.00 98.69 125 VAL A CA 1
ATOM 951 C C . VAL A 1 125 ? -13.197 0.459 -6.015 1.00 98.69 125 VAL A C 1
ATOM 953 O O . VAL A 1 125 ? -12.779 -0.694 -6.094 1.00 98.69 125 VAL A O 1
ATOM 956 N N . ASN A 1 126 ? -14.484 0.718 -5.777 1.00 98.50 126 ASN A N 1
ATOM 957 C CA . ASN A 1 126 ? -15.529 -0.296 -5.648 1.00 98.50 126 ASN A CA 1
ATOM 958 C C . ASN A 1 126 ? -16.268 -0.553 -6.978 1.00 98.50 126 ASN A C 1
ATOM 960 O O . ASN A 1 126 ? -17.472 -0.822 -6.980 1.00 98.50 126 ASN A O 1
ATOM 964 N N . ASP A 1 127 ? -15.576 -0.416 -8.108 1.00 98.31 127 ASP A N 1
ATOM 965 C CA . ASP A 1 127 ? -16.133 -0.526 -9.462 1.00 98.31 127 ASP A CA 1
ATOM 966 C C . ASP A 1 127 ? -15.988 -1.936 -10.077 1.00 98.31 127 ASP A C 1
ATOM 968 O O . ASP A 1 127 ? -16.386 -2.168 -11.220 1.00 98.31 127 ASP A O 1
ATOM 972 N N . GLY A 1 128 ? -15.438 -2.889 -9.319 1.00 98.19 128 GLY A N 1
ATOM 973 C CA . GLY A 1 128 ? -15.175 -4.258 -9.758 1.00 98.19 128 GLY A CA 1
ATOM 974 C C . GLY A 1 128 ? -13.940 -4.423 -10.648 1.00 98.19 128 GLY A C 1
ATOM 975 O O . GLY A 1 128 ? -13.685 -5.542 -11.093 1.00 98.19 128 GLY A O 1
ATOM 976 N N . LYS A 1 129 ? -13.171 -3.361 -10.911 1.00 98.50 129 LYS A N 1
ATOM 977 C CA . LYS A 1 129 ? -11.924 -3.424 -11.680 1.00 98.50 129 LYS A CA 1
ATOM 978 C C . LYS A 1 129 ? -10.721 -3.621 -10.763 1.00 98.50 129 LYS A C 1
ATOM 980 O O . LYS A 1 129 ? -10.810 -3.502 -9.542 1.00 98.50 129 LYS A O 1
ATOM 985 N N . TYR A 1 130 ? -9.599 -3.998 -11.371 1.00 98.31 130 TYR A N 1
ATOM 986 C CA . TYR A 1 130 ? -8.337 -4.175 -10.664 1.00 98.31 130 TYR A CA 1
ATOM 987 C C . TYR A 1 130 ? -7.673 -2.823 -10.410 1.00 98.31 130 TYR A C 1
ATOM 989 O O . TYR A 1 130 ? -7.499 -2.032 -11.338 1.00 98.31 130 TYR A O 1
ATOM 997 N N . HIS A 1 131 ? -7.284 -2.601 -9.161 1.00 98.69 131 HIS A N 1
ATOM 998 C CA . HIS A 1 131 ? -6.581 -1.418 -8.689 1.00 98.69 131 HIS A CA 1
ATOM 999 C C . HIS A 1 131 ? -5.318 -1.815 -7.937 1.00 98.69 131 HIS A C 1
ATOM 1001 O O . HIS A 1 131 ? -5.280 -2.857 -7.279 1.00 98.69 131 HIS A O 1
ATOM 1007 N N . VAL A 1 132 ? -4.303 -0.956 -7.981 1.00 98.62 132 VAL A N 1
ATOM 1008 C CA . VAL A 1 132 ? -3.056 -1.112 -7.228 1.00 98.62 132 VAL A CA 1
ATOM 1009 C C . VAL A 1 132 ? -2.876 0.081 -6.306 1.00 98.62 132 VAL A C 1
ATOM 1011 O O . VAL A 1 132 ? -2.718 1.212 -6.761 1.00 98.62 132 VAL A O 1
ATOM 1014 N N . ILE A 1 133 ? -2.849 -0.173 -5.000 1.00 98.69 133 ILE A N 1
ATOM 1015 C CA . ILE A 1 133 ? -2.537 0.844 -3.997 1.00 98.69 133 ILE A CA 1
ATOM 1016 C C . ILE A 1 133 ? -1.094 0.694 -3.531 1.00 98.69 133 ILE A C 1
ATOM 1018 O O . ILE A 1 133 ? -0.631 -0.412 -3.256 1.00 98.69 133 ILE A O 1
ATOM 1022 N N . ARG A 1 134 ? -0.383 1.819 -3.438 1.00 98.62 134 ARG A N 1
ATOM 1023 C CA . ARG A 1 134 ? 0.978 1.924 -2.907 1.00 98.62 134 ARG A CA 1
ATOM 1024 C C . ARG A 1 134 ? 0.962 2.902 -1.744 1.00 98.62 134 ARG A C 1
ATOM 1026 O O . ARG A 1 134 ? 0.566 4.051 -1.910 1.00 98.62 134 ARG A O 1
ATOM 1033 N N . PHE A 1 135 ? 1.398 2.447 -0.583 1.00 98.75 135 PHE A N 1
ATOM 1034 C CA . PHE A 1 135 ? 1.505 3.243 0.628 1.00 98.75 135 PHE A CA 1
ATOM 1035 C C . PHE A 1 135 ? 2.947 3.234 1.127 1.00 98.75 135 PHE A C 1
ATOM 1037 O O . PHE A 1 135 ? 3.600 2.187 1.143 1.00 98.75 135 PHE A O 1
ATOM 1044 N N . THR A 1 136 ? 3.441 4.392 1.558 1.00 98.62 136 THR A N 1
ATOM 1045 C CA . THR A 1 136 ? 4.700 4.477 2.300 1.00 98.62 136 THR A CA 1
ATOM 1046 C C . THR A 1 136 ? 4.530 5.331 3.544 1.00 98.62 136 THR A C 1
ATOM 1048 O O . THR A 1 136 ? 3.758 6.288 3.544 1.00 98.62 136 THR A O 1
ATOM 1051 N N . ARG A 1 137 ? 5.258 4.988 4.605 1.00 97.44 137 ARG A N 1
ATOM 1052 C CA . ARG A 1 137 ? 5.302 5.730 5.865 1.00 97.44 137 ARG A CA 1
ATOM 1053 C C . ARG A 1 137 ? 6.749 5.982 6.257 1.00 97.44 137 ARG A C 1
ATOM 1055 O O . ARG A 1 137 ? 7.577 5.087 6.125 1.00 97.44 137 ARG A O 1
ATOM 1062 N N . SER A 1 138 ? 7.032 7.159 6.803 1.00 95.88 138 SER A N 1
ATOM 1063 C CA . SER A 1 138 ? 8.276 7.483 7.507 1.00 95.88 138 SER A CA 1
ATOM 1064 C C . SER A 1 138 ? 7.948 8.324 8.741 1.00 95.88 138 SER A C 1
ATOM 1066 O O . SER A 1 138 ? 7.587 9.498 8.643 1.00 95.88 138 SER A O 1
ATOM 1068 N N . GLY A 1 139 ? 7.999 7.707 9.924 1.00 91.56 139 GLY A N 1
ATOM 1069 C CA . GLY A 1 139 ? 7.472 8.312 11.148 1.00 91.56 139 GLY A CA 1
ATOM 1070 C C . GLY A 1 139 ? 5.965 8.562 11.027 1.00 91.56 139 GLY A C 1
ATOM 1071 O O . GLY A 1 139 ? 5.206 7.611 10.846 1.00 91.56 139 GLY A O 1
ATOM 1072 N N . GLY A 1 140 ? 5.552 9.828 11.131 1.00 90.94 140 GLY A N 1
ATOM 1073 C CA . GLY A 1 140 ? 4.169 10.255 10.882 1.00 90.94 140 GLY A CA 1
ATOM 1074 C C . GLY A 1 140 ? 3.896 10.702 9.441 1.00 90.94 140 GLY A C 1
ATOM 1075 O O . GLY A 1 140 ? 2.736 10.849 9.072 1.00 90.94 140 GLY A O 1
ATOM 1076 N N . ASN A 1 141 ? 4.936 10.910 8.629 1.00 93.88 141 ASN A N 1
ATOM 1077 C CA . ASN A 1 141 ? 4.760 11.277 7.228 1.00 93.88 141 ASN A CA 1
ATOM 1078 C C . ASN A 1 141 ? 4.306 10.048 6.450 1.00 93.88 141 ASN A C 1
ATOM 1080 O O . ASN A 1 141 ? 4.803 8.941 6.690 1.00 93.88 141 ASN A O 1
ATOM 1084 N N . ALA A 1 142 ? 3.403 10.246 5.501 1.00 97.75 142 ALA A N 1
ATOM 1085 C CA . ALA A 1 142 ? 2.890 9.165 4.682 1.00 97.75 142 ALA A CA 1
ATOM 1086 C C . ALA A 1 142 ? 2.642 9.607 3.246 1.00 97.75 142 ALA A C 1
ATOM 1088 O O . ALA A 1 142 ? 2.309 10.763 2.990 1.00 97.75 142 ALA A O 1
ATOM 1089 N N . THR A 1 143 ? 2.760 8.662 2.321 1.00 98.50 143 THR A N 1
ATOM 1090 C CA . THR A 1 143 ? 2.333 8.842 0.938 1.00 98.50 143 THR A CA 1
ATOM 1091 C C . THR A 1 143 ? 1.394 7.726 0.514 1.00 98.50 143 THR A C 1
ATOM 1093 O O . THR A 1 143 ? 1.520 6.582 0.959 1.00 98.50 143 THR A O 1
ATOM 1096 N N . LEU A 1 144 ? 0.441 8.066 -0.349 1.00 98.56 144 LEU A N 1
ATOM 1097 C CA . LEU A 1 144 ? -0.527 7.143 -0.922 1.00 98.56 144 LEU A CA 1
ATOM 1098 C C . LEU A 1 144 ? -0.599 7.383 -2.427 1.00 98.56 144 LEU A C 1
ATOM 1100 O O . LEU A 1 144 ? -0.731 8.519 -2.875 1.00 98.56 144 LEU A O 1
ATOM 1104 N N . ARG A 1 145 ? -0.524 6.314 -3.215 1.00 98.50 145 ARG A N 1
ATOM 1105 C CA . ARG A 1 145 ? -0.720 6.368 -4.663 1.00 98.50 145 ARG A CA 1
ATOM 1106 C C . ARG A 1 145 ? -1.644 5.246 -5.102 1.00 98.50 145 ARG A C 1
ATOM 1108 O O . ARG A 1 145 ? -1.328 4.075 -4.892 1.00 98.50 145 ARG A O 1
ATOM 1115 N N . LEU A 1 146 ? -2.751 5.613 -5.734 1.00 98.62 146 LEU A N 1
ATOM 1116 C CA . LEU A 1 146 ? -3.684 4.686 -6.359 1.00 98.62 146 LEU A CA 1
ATOM 1117 C C . LEU A 1 146 ? -3.434 4.651 -7.870 1.00 98.62 146 LEU A C 1
ATOM 1119 O O . LEU A 1 146 ? -3.507 5.680 -8.538 1.00 98.62 146 LEU A O 1
ATOM 1123 N N . ASP A 1 147 ? -3.164 3.466 -8.409 1.00 97.81 147 ASP A N 1
ATOM 1124 C CA . ASP A 1 147 ? -2.899 3.230 -9.830 1.00 97.81 147 ASP A CA 1
ATOM 1125 C C . ASP A 1 147 ? -1.801 4.167 -10.380 1.00 97.81 147 ASP A C 1
ATOM 1127 O O . ASP A 1 147 ? -0.668 4.179 -9.878 1.00 97.81 147 ASP A O 1
ATOM 1131 N N . ASP A 1 148 ? -2.141 4.950 -11.405 1.00 95.94 148 ASP A N 1
ATOM 1132 C CA . ASP A 1 148 ? -1.285 5.948 -12.046 1.00 95.94 148 ASP A CA 1
ATOM 1133 C C . ASP A 1 148 ? -1.589 7.383 -11.589 1.00 95.94 148 ASP A C 1
ATOM 1135 O O . ASP A 1 148 ? -0.973 8.319 -12.099 1.00 95.94 148 ASP A O 1
ATOM 1139 N N . LEU A 1 149 ? -2.496 7.573 -10.620 1.00 97.81 149 LEU A N 1
ATOM 1140 C CA . LEU A 1 149 ? -2.819 8.897 -10.082 1.00 97.81 149 LEU A CA 1
ATOM 1141 C C . LEU A 1 149 ? -1.595 9.548 -9.419 1.00 97.81 149 LEU A C 1
ATOM 1143 O O . LEU A 1 149 ? -0.589 8.892 -9.110 1.00 97.81 149 LEU A O 1
ATOM 1147 N N . SER A 1 150 ? -1.688 10.863 -9.213 1.00 97.44 150 SER A N 1
ATOM 1148 C CA . SER A 1 150 ? -0.684 11.633 -8.482 1.00 97.44 150 SER A CA 1
ATOM 1149 C C . SER A 1 150 ? -0.521 11.105 -7.060 1.00 97.44 150 SER A C 1
ATOM 1151 O O . SER A 1 150 ? -1.488 10.697 -6.422 1.00 97.44 150 SER A O 1
ATOM 1153 N N . VAL A 1 151 ? 0.707 11.149 -6.551 1.00 97.88 151 VAL A N 1
ATOM 1154 C CA . VAL A 1 151 ? 0.988 10.787 -5.161 1.00 97.88 151 VAL A CA 1
ATOM 1155 C C . VAL A 1 151 ? 0.329 11.806 -4.235 1.00 97.88 151 VAL A C 1
ATOM 1157 O O . VAL A 1 151 ? 0.551 13.007 -4.371 1.00 97.88 151 VAL A O 1
ATOM 1160 N N . ILE A 1 152 ? -0.459 11.317 -3.282 1.00 98.06 152 ILE A N 1
ATOM 1161 C CA . ILE A 1 152 ? -0.939 12.101 -2.149 1.00 98.06 152 ILE A CA 1
ATOM 1162 C C . ILE A 1 152 ? 0.128 12.022 -1.067 1.00 98.06 152 ILE A C 1
ATOM 1164 O O . ILE A 1 152 ? 0.562 10.930 -0.700 1.00 98.06 152 ILE A O 1
ATOM 1168 N N . GLU A 1 153 ? 0.534 13.171 -0.540 1.00 96.62 153 GLU A N 1
ATOM 1169 C CA . GLU A 1 153 ? 1.471 13.269 0.573 1.00 96.62 153 GLU A CA 1
ATOM 1170 C C . GLU A 1 153 ? 0.756 13.843 1.794 1.00 96.62 153 GLU A C 1
ATOM 1172 O O . GLU A 1 153 ? -0.011 14.802 1.698 1.00 96.62 153 GLU A O 1
ATOM 1177 N N . HIS A 1 154 ? 1.012 13.255 2.957 1.00 92.56 154 HIS A N 1
ATOM 1178 C CA . HIS A 1 154 ? 0.531 13.749 4.232 1.00 92.56 154 HIS A CA 1
ATOM 1179 C C . HIS A 1 154 ? 1.714 14.010 5.158 1.00 92.56 154 HIS A C 1
ATOM 1181 O O . HIS A 1 154 ? 2.456 13.094 5.526 1.00 92.56 154 HIS A O 1
ATOM 1187 N N . TYR A 1 155 ? 1.848 15.271 5.556 1.00 89.19 155 TYR A N 1
ATOM 1188 C CA . TYR A 1 155 ? 2.803 15.734 6.551 1.00 89.19 155 TYR A CA 1
ATOM 1189 C C . TYR A 1 155 ? 2.002 16.252 7.745 1.00 89.19 155 TYR A C 1
ATOM 1191 O O . TYR A 1 155 ? 1.383 17.315 7.636 1.00 89.19 155 TYR A O 1
ATOM 1199 N N . PRO A 1 156 ? 1.966 15.522 8.869 1.00 81.75 156 PRO A N 1
ATOM 1200 C CA . PRO A 1 156 ? 1.317 16.011 10.076 1.00 81.75 156 PRO A CA 1
ATOM 1201 C C . PRO A 1 156 ? 1.908 17.374 10.468 1.00 81.75 156 PRO A C 1
ATOM 1203 O O . PRO A 1 156 ? 3.125 17.527 10.589 1.00 81.75 156 PRO A O 1
ATOM 1206 N N . SER A 1 157 ? 1.062 18.389 10.631 1.00 66.75 157 SER A N 1
ATOM 1207 C CA . SER A 1 157 ? 1.500 19.758 10.910 1.00 66.75 157 SER A CA 1
ATOM 1208 C C . SER A 1 157 ? 1.937 19.953 12.372 1.00 66.75 157 SER A C 1
ATOM 1210 O O . SER A 1 157 ? 1.099 19.852 13.258 1.00 66.75 157 SER A O 1
ATOM 1212 N N . GLY A 1 158 ? 3.215 20.321 12.584 1.00 55.84 158 GLY A N 1
ATOM 1213 C CA . GLY A 1 158 ? 3.748 21.165 13.681 1.00 55.84 158 GLY A CA 1
ATOM 1214 C C . GLY A 1 158 ? 3.854 20.606 15.120 1.00 55.84 158 GLY A C 1
ATOM 1215 O O . GLY A 1 158 ? 2.957 19.945 15.611 1.00 55.84 158 GLY A O 1
ATOM 1216 N N . ASN A 1 159 ? 4.938 20.964 15.837 1.00 49.59 159 ASN A N 1
ATOM 1217 C CA . ASN A 1 159 ? 5.148 20.888 17.311 1.00 49.59 159 ASN A CA 1
ATOM 1218 C C . ASN A 1 159 ? 5.096 19.527 18.032 1.00 49.59 159 ASN A C 1
ATOM 1220 O O . ASN A 1 159 ? 5.350 19.443 19.237 1.00 49.59 159 ASN A O 1
ATOM 1224 N N . ILE A 1 160 ? 4.847 18.463 17.286 1.00 56.03 160 ILE A N 1
ATOM 1225 C CA . ILE A 1 160 ? 4.597 17.125 17.810 1.00 56.03 160 ILE A CA 1
ATOM 1226 C C . ILE A 1 160 ? 5.775 16.536 18.575 1.00 56.03 160 ILE A C 1
ATOM 1228 O O . ILE A 1 160 ? 5.530 15.679 19.395 1.00 56.03 160 ILE A O 1
ATOM 1232 N N . ASP A 1 161 ? 7.033 16.928 18.368 1.00 56.31 161 ASP A N 1
ATOM 1233 C CA . ASP A 1 161 ? 8.139 16.263 19.078 1.00 56.31 161 ASP A CA 1
ATOM 1234 C C . ASP A 1 161 ? 8.123 16.552 20.587 1.00 56.31 161 ASP A C 1
ATOM 1236 O O . ASP A 1 161 ? 8.335 15.637 21.379 1.00 56.31 161 ASP A O 1
ATOM 1240 N N . ASN A 1 162 ? 7.774 17.775 21.006 1.00 53.44 162 ASN A N 1
ATOM 1241 C CA . ASN A 1 162 ? 7.646 18.118 22.428 1.00 53.44 162 ASN A CA 1
ATOM 1242 C C . ASN A 1 162 ? 6.377 17.523 23.057 1.00 53.44 162 ASN A C 1
ATOM 1244 O O . ASN A 1 162 ? 6.423 17.039 24.188 1.00 53.44 162 ASN A O 1
ATOM 1248 N N . GLU A 1 163 ? 5.260 17.498 22.325 1.00 55.25 163 GLU A N 1
ATOM 1249 C CA . GLU A 1 163 ? 4.028 16.834 22.775 1.00 55.25 163 GLU A CA 1
ATOM 1250 C C . GLU A 1 163 ? 4.169 15.300 22.768 1.00 55.25 163 GLU A C 1
ATOM 1252 O O . GLU A 1 163 ? 3.739 14.640 23.710 1.00 55.25 163 GLU A O 1
ATOM 1257 N N . ARG A 1 164 ? 4.879 14.722 21.790 1.00 58.34 164 ARG A N 1
ATOM 1258 C CA . ARG A 1 164 ? 5.275 13.302 21.724 1.00 58.34 164 ARG A CA 1
ATOM 1259 C C . ARG A 1 164 ? 6.189 12.943 22.878 1.00 58.34 164 ARG A C 1
ATOM 1261 O O . ARG A 1 164 ? 5.962 11.917 23.508 1.00 58.34 164 ARG A O 1
ATOM 1268 N N . LEU A 1 165 ? 7.188 13.774 23.185 1.00 58.03 165 LEU A N 1
ATOM 1269 C CA . LEU A 1 165 ? 8.041 13.608 24.364 1.00 58.03 165 LEU A CA 1
ATOM 1270 C C . LEU A 1 165 ? 7.207 13.650 25.651 1.00 58.03 165 LEU A C 1
ATOM 1272 O O . LEU A 1 165 ? 7.424 12.828 26.538 1.00 58.03 165 LEU A O 1
ATOM 1276 N N . ALA A 1 166 ? 6.231 14.555 25.756 1.00 58.91 166 ALA A N 1
ATOM 1277 C CA . ALA A 1 166 ? 5.353 14.656 26.921 1.00 58.91 166 ALA A CA 1
ATOM 1278 C C . ALA A 1 166 ? 4.419 13.438 27.079 1.00 58.91 166 ALA A C 1
ATOM 1280 O O . ALA A 1 166 ? 4.304 12.899 28.181 1.00 58.91 166 ALA A O 1
ATOM 1281 N N . ILE A 1 167 ? 3.808 12.953 25.993 1.00 59.47 167 ILE A N 1
ATOM 1282 C CA . ILE A 1 167 ? 2.930 11.769 25.992 1.00 59.47 167 ILE A CA 1
ATOM 1283 C C . ILE A 1 167 ? 3.738 10.486 26.238 1.00 59.47 167 ILE A C 1
ATOM 1285 O O . ILE A 1 167 ? 3.337 9.645 27.046 1.00 59.47 167 ILE A O 1
ATOM 1289 N N . ALA A 1 168 ? 4.911 10.346 25.611 1.00 58.88 168 ALA A N 1
ATOM 1290 C CA . ALA A 1 168 ? 5.818 9.224 25.851 1.00 58.88 168 ALA A CA 1
ATOM 1291 C C . ALA A 1 168 ? 6.274 9.181 27.319 1.00 58.88 168 ALA A C 1
ATOM 1293 O O . ALA A 1 168 ? 6.249 8.116 27.935 1.00 58.88 168 ALA A O 1
ATOM 1294 N N . ARG A 1 169 ? 6.599 10.336 27.920 1.00 57.56 169 ARG A N 1
ATOM 1295 C CA . ARG A 1 169 ? 6.943 10.453 29.349 1.00 57.56 169 ARG A CA 1
ATOM 1296 C C . ARG A 1 169 ? 5.820 9.999 30.282 1.00 57.56 169 ARG A C 1
ATOM 1298 O O . ARG A 1 169 ? 6.111 9.374 31.295 1.00 57.56 169 ARG A O 1
ATOM 1305 N N . GLN A 1 170 ? 4.557 10.263 29.947 1.00 57.78 170 GLN A N 1
ATOM 1306 C CA . GLN A 1 170 ? 3.413 9.856 30.776 1.00 57.78 170 GLN A CA 1
ATOM 1307 C C . GLN A 1 170 ? 3.132 8.345 30.747 1.00 57.78 170 GLN A C 1
ATOM 1309 O O . GLN A 1 170 ? 2.551 7.818 31.694 1.00 57.78 170 GLN A O 1
ATOM 1314 N N . ARG A 1 171 ? 3.547 7.637 29.689 1.00 59.38 171 ARG A N 1
ATOM 1315 C CA . ARG A 1 171 ? 3.365 6.179 29.552 1.00 59.38 171 ARG A CA 1
ATOM 1316 C C . ARG A 1 171 ? 4.525 5.355 30.128 1.00 59.38 171 ARG A C 1
ATOM 1318 O O . ARG A 1 171 ? 4.407 4.135 30.229 1.00 59.38 171 ARG A O 1
ATOM 1325 N N . ILE A 1 172 ? 5.626 5.992 30.534 1.00 56.47 172 ILE A N 1
ATOM 1326 C CA . ILE A 1 172 ? 6.768 5.323 31.170 1.00 56.47 172 ILE A CA 1
ATOM 1327 C C . ILE A 1 172 ? 6.486 5.164 32.677 1.00 56.47 172 ILE A C 1
ATOM 1329 O O . ILE A 1 172 ? 6.256 6.159 33.365 1.00 56.47 172 ILE A O 1
ATOM 1333 N N . PRO A 1 173 ? 6.540 3.942 33.246 1.00 53.69 173 PRO A N 1
ATOM 1334 C CA . PRO A 1 173 ? 6.436 3.751 34.690 1.00 53.69 173 PRO A CA 1
ATOM 1335 C C . PRO A 1 173 ? 7.508 4.574 35.415 1.00 53.69 173 PRO A C 1
ATOM 1337 O O . PRO A 1 173 ? 8.678 4.505 35.044 1.00 53.69 173 PRO A O 1
ATOM 1340 N N . TYR A 1 174 ? 7.152 5.287 36.492 1.00 52.41 174 TYR A N 1
ATOM 1341 C CA . TYR A 1 174 ? 8.054 6.182 37.249 1.00 52.41 174 TYR A CA 1
ATOM 1342 C C . TYR A 1 174 ? 9.430 5.583 37.615 1.00 52.41 174 TYR A C 1
ATOM 1344 O O . TYR A 1 174 ? 10.389 6.324 37.820 1.00 52.41 174 TYR A O 1
ATOM 1352 N N . ARG A 1 175 ? 9.566 4.249 37.663 1.00 55.25 175 ARG A N 1
ATOM 1353 C CA . ARG A 1 175 ? 10.843 3.550 37.896 1.00 55.25 175 ARG A CA 1
ATOM 1354 C C . ARG A 1 175 ? 11.861 3.661 36.747 1.00 55.25 175 ARG A C 1
ATOM 1356 O O . ARG A 1 175 ? 13.035 3.420 36.995 1.00 55.25 175 ARG A O 1
ATOM 1363 N N . LEU A 1 176 ? 11.441 4.019 35.532 1.00 51.78 176 LEU A N 1
ATOM 1364 C CA . LEU A 1 176 ? 12.294 4.127 34.335 1.00 51.78 176 LEU A CA 1
ATOM 1365 C C . LEU A 1 176 ? 12.518 5.576 33.862 1.00 51.78 176 LEU A C 1
ATOM 1367 O O . LEU A 1 176 ? 13.341 5.798 32.979 1.00 51.78 176 LEU A O 1
ATOM 1371 N N . GLY A 1 177 ? 11.842 6.565 34.462 1.00 52.66 177 GLY A N 1
ATOM 1372 C CA . GLY A 1 177 ? 11.898 7.968 34.021 1.00 52.66 177 GLY A CA 1
ATOM 1373 C C . GLY A 1 177 ? 13.305 8.578 34.040 1.00 52.66 177 GLY A C 1
ATOM 1374 O O . GLY A 1 177 ? 13.708 9.202 33.065 1.00 52.66 177 GLY A O 1
ATOM 1375 N N . ARG A 1 178 ? 14.100 8.308 35.091 1.00 54.94 178 ARG A N 1
ATOM 1376 C CA . ARG A 1 178 ? 15.494 8.796 35.179 1.00 54.94 178 ARG A CA 1
ATOM 1377 C C . ARG A 1 178 ? 16.392 8.260 34.064 1.00 54.94 178 ARG A C 1
ATOM 1379 O O . ARG A 1 178 ? 17.202 9.007 33.541 1.00 54.94 178 ARG A O 1
ATOM 1386 N N . VAL A 1 179 ? 16.228 6.992 33.681 1.00 57.12 179 VAL A N 1
ATOM 1387 C CA . VAL A 1 179 ? 17.084 6.352 32.666 1.00 57.12 179 VAL A CA 1
ATOM 1388 C C . VAL A 1 179 ? 16.817 6.936 31.275 1.00 57.12 179 VAL A C 1
ATOM 1390 O O . VAL A 1 179 ? 17.733 7.060 30.468 1.00 57.12 179 VAL A O 1
ATOM 1393 N N . VAL A 1 180 ? 15.570 7.326 30.995 1.00 56.59 180 VAL A N 1
ATOM 1394 C CA . VAL A 1 180 ? 15.178 7.918 29.708 1.00 56.59 180 VAL A CA 1
ATOM 1395 C C . VAL A 1 180 ? 15.587 9.389 29.612 1.00 56.59 180 VAL A C 1
ATOM 1397 O O . VAL A 1 180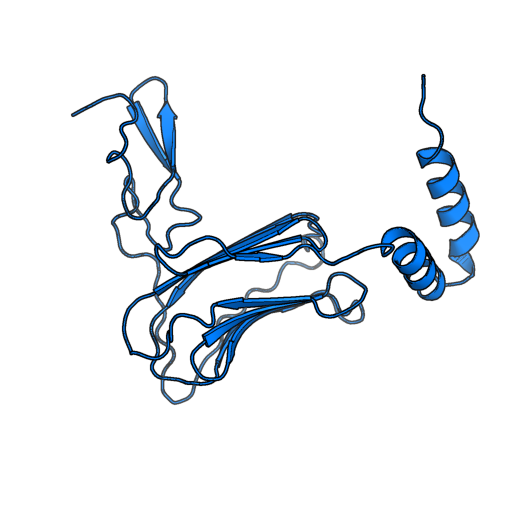 ? 16.061 9.806 28.557 1.00 56.59 180 VAL A O 1
ATOM 1400 N N . ASP A 1 181 ? 15.464 10.164 30.695 1.00 57.00 181 ASP A N 1
ATOM 1401 C CA . ASP A 1 181 ? 15.932 11.556 30.716 1.00 57.00 181 ASP A CA 1
ATOM 1402 C C . ASP A 1 181 ? 17.464 11.644 30.584 1.00 57.00 181 ASP A C 1
ATOM 1404 O O . ASP A 1 181 ? 17.953 12.462 29.803 1.00 57.00 181 ASP A O 1
ATOM 1408 N N . ASP A 1 182 ? 18.215 10.752 31.243 1.00 57.78 182 ASP A N 1
ATOM 1409 C CA . ASP A 1 182 ? 19.675 10.662 31.089 1.00 57.78 182 ASP A CA 1
ATOM 1410 C C . ASP A 1 182 ? 20.071 10.280 29.648 1.00 57.78 182 ASP A C 1
ATOM 1412 O O . ASP A 1 182 ? 20.994 10.863 29.082 1.00 57.78 182 ASP A O 1
ATOM 1416 N N . TRP A 1 183 ? 19.332 9.367 29.003 1.00 58.09 183 TRP A N 1
ATOM 1417 C CA . TRP A 1 183 ? 19.581 8.968 27.611 1.00 58.09 183 TRP A CA 1
ATOM 1418 C C . TRP A 1 183 ? 19.259 10.077 26.591 1.00 58.09 183 TRP A C 1
ATOM 1420 O O . TRP A 1 183 ? 19.973 10.244 25.601 1.00 58.09 183 TRP A O 1
ATOM 1430 N N . LEU A 1 184 ? 18.198 10.859 26.822 1.00 55.62 184 LEU A N 1
ATOM 1431 C CA . LEU A 1 184 ? 17.818 11.986 25.961 1.00 55.62 184 LEU A CA 1
ATOM 1432 C C . LEU A 1 184 ? 18.801 13.160 26.075 1.00 55.62 184 LEU A C 1
ATOM 1434 O O . LEU A 1 184 ? 19.103 13.800 25.066 1.00 55.62 184 LEU A O 1
ATOM 1438 N N . LEU A 1 185 ? 19.335 13.418 27.273 1.00 59.75 185 LEU A N 1
ATOM 1439 C CA . LEU A 1 185 ? 20.381 14.423 27.492 1.00 59.75 185 LEU A CA 1
ATOM 1440 C C . LEU A 1 185 ? 21.697 14.048 26.798 1.00 59.75 185 LEU A C 1
ATOM 1442 O O . LEU A 1 185 ? 22.385 14.929 26.281 1.00 59.75 185 LEU A O 1
ATOM 1446 N N . ASP A 1 186 ? 22.019 12.755 26.733 1.00 56.00 186 ASP A N 1
ATOM 1447 C CA . ASP A 1 186 ? 23.230 12.259 26.070 1.00 56.00 186 ASP A CA 1
ATOM 1448 C C . ASP A 1 186 ? 23.131 12.342 24.536 1.00 56.00 186 ASP A C 1
ATOM 1450 O O . ASP A 1 186 ? 24.112 12.610 23.848 1.00 56.00 186 ASP A O 1
ATOM 1454 N N . LYS A 1 187 ? 21.920 12.200 23.980 1.00 56.81 187 LYS A N 1
ATOM 1455 C CA . LYS A 1 187 ? 21.646 12.365 22.539 1.00 56.81 187 LYS A CA 1
ATOM 1456 C C . LYS A 1 187 ? 21.525 13.823 22.084 1.00 56.81 187 LYS A C 1
ATOM 1458 O O . LYS A 1 187 ? 21.636 14.079 20.889 1.00 56.81 187 LYS A O 1
ATOM 1463 N N . GLY A 1 188 ? 21.283 14.758 23.006 1.00 48.91 188 GLY A N 1
ATOM 1464 C CA . GLY A 1 188 ? 21.205 16.198 22.731 1.00 48.91 188 GLY A CA 1
ATOM 1465 C C . GLY A 1 188 ? 22.560 16.913 22.706 1.00 48.91 188 GLY A C 1
ATOM 1466 O O . GLY A 1 188 ? 22.634 18.071 22.298 1.00 48.91 188 GLY A O 1
ATOM 1467 N N . LYS A 1 189 ? 23.639 16.244 23.126 1.00 50.09 189 LYS A N 1
ATOM 1468 C CA . LYS A 1 189 ? 25.004 16.745 22.961 1.00 50.09 189 LYS A CA 1
ATOM 1469 C C . LYS A 1 189 ? 25.527 16.309 21.596 1.00 50.09 189 LYS A C 1
ATOM 1471 O O . LYS A 1 189 ? 25.979 15.179 21.436 1.00 50.09 189 LYS A O 1
ATOM 1476 N N . ASN A 1 190 ? 25.461 17.207 20.614 1.00 43.97 190 ASN A N 1
ATOM 1477 C CA . ASN A 1 190 ? 26.288 17.085 19.413 1.00 43.97 190 ASN A CA 1
ATOM 1478 C C . ASN A 1 190 ? 27.760 16.968 19.850 1.00 43.97 190 ASN A C 1
ATOM 1480 O O . ASN A 1 190 ? 28.216 17.843 20.591 1.00 43.97 190 ASN A O 1
ATOM 1484 N N . PRO A 1 191 ? 28.506 15.938 19.422 1.00 44.72 191 PRO A N 1
ATOM 1485 C CA . PRO A 1 191 ? 29.945 16.080 19.303 1.00 44.72 191 PRO A CA 1
ATOM 1486 C C . PRO A 1 191 ? 30.227 17.014 18.115 1.00 44.72 191 PRO A C 1
ATOM 1488 O O . PRO A 1 191 ? 29.499 16.969 17.122 1.00 44.72 191 PRO A O 1
ATOM 1491 N N . ASP A 1 192 ? 31.219 17.884 18.297 1.00 39.94 192 ASP A N 1
ATOM 1492 C CA . ASP A 1 192 ? 31.644 18.964 17.391 1.00 39.94 192 ASP A CA 1
AT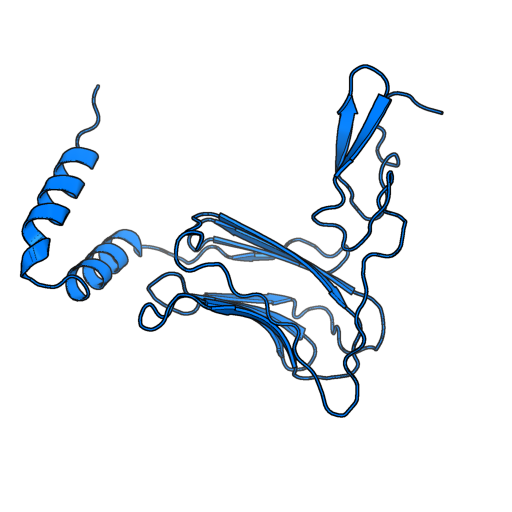OM 1493 C C . ASP A 1 192 ? 31.693 18.608 15.892 1.00 39.94 192 ASP A C 1
ATOM 1495 O O . ASP A 1 192 ? 32.112 17.477 15.544 1.00 39.94 192 ASP A O 1
#

Foldseek 3Di:
DDQDDDPQQAPQPWDWARDPRGIFTHLQQRCADDRRRPHHHDDDDADPVGDDDDDDDDPVRDDDDQKDKDKHKDFALDQWDWDDKDDDPPPQGWIWTWIHHRQWTKIWTDDRDDIQIDTDPPDGRNPRDIKMWIKMHRRNWIWIDIRPDDIDTDDPDDDVVVVVVVSVLVPDDPVCNVVVVVVVVVVPDDDD

pLDDT: mean 88.18, std 16.73, range [39.94, 98.88]

Radius of gyration: 20.67 Å; chains: 1; bounding box: 51×37×64 Å

Organism: NCBI:txid433685

Secondary structure (DSSP, 8-state):
--SS--TTSSSTTPEEEE-SSSEEEE-TTTSEETTTT-EEPP-----TT---------GGG----SEEEEEEEE----SSEEEEEEEPSTTS--EEEEEEETTEEEEEEESSSS-EEEEE-SS-S-SSS-EEEEEEEETTEEEEEETTSPPEEE---S-HHHHHHHHHHHHS-TTTHHHHHHHHHHHT----

Sequence (192 aa):
PSTTCQEDSCSNQGVCLQQWEGFTCDCSMTSYAGPLCNDAGTTYIFGRDGGVVMYTWPPNERPSTRADRLALGFSTQQKHAVLLRVDSASGLGDYLQLQIDKGNIRVVFNVGTDDINIEESSKFVNDGKYHVIRFTRSGGNATLRLDDLSVIEHYPSGNIDNERLAIARQRIPYRLGRVVDDWLLDKGKNPD

InterPro domains:
  IPR000742 EGF-like domain [PF00008] (5-34)
  IPR000742 EGF-like domain [PS50026] (1-38)
  IPR001791 Laminin G domain [PF02210] (74-162)
  IPR001791 Laminin G domain [PS50025] (42-192)
  IPR001791 Laminin G domain [SM00282] (66-188)
  IPR001791 Laminin G domain [cd00110] (43-159)
  IPR013320 Concanavalin A-like lectin/glucanase domain superfamily [SSF49899] (10-160)
  IPR050372 Neurexin-related cell adhesion and synaptic protein [PTHR15036] (2-158)